Protein AF-0000000084544102 (afdb_homodimer)

Organism: NCBI:txid376219

Solvent-accessible surface area (backbone atoms only — not comparable to full-atom values): 15622 Å² total; per-residue (Å²): 107,52,32,58,52,23,29,50,46,40,47,63,70,37,46,48,53,25,34,57,75,51,48,41,65,75,40,81,44,31,32,56,27,49,34,50,34,50,47,54,50,24,55,50,40,34,52,54,22,47,49,50,30,52,51,40,50,51,46,23,70,68,39,90,73,33,70,32,75,65,46,45,51,51,32,51,46,24,48,51,43,30,53,51,24,48,43,41,49,73,44,52,46,56,51,53,25,53,49,41,43,50,32,48,73,72,38,68,83,61,89,73,56,91,64,47,65,58,51,50,50,50,49,52,51,52,48,52,51,45,52,50,47,53,48,51,51,51,50,50,57,53,51,55,53,52,49,57,52,59,72,73,102,105,51,30,57,52,22,27,49,45,38,47,62,70,39,46,48,53,26,34,56,76,52,48,42,65,74,41,81,46,33,32,57,28,48,35,50,36,51,47,55,50,25,54,51,41,35,53,55,22,48,49,50,29,51,50,40,50,51,47,24,72,68,39,92,75,31,70,34,74,64,45,46,52,51,32,49,45,24,47,50,42,29,51,51,23,48,43,41,50,72,44,51,48,56,51,51,26,53,49,40,44,50,34,47,74,72,39,68,85,63,88,74,56,90,64,49,64,57,53,50,50,50,50,52,52,51,48,51,51,43,51,51,47,52,48,51,51,50,49,50,57,55,51,54,52,51,48,57,52,59,71,74,103

Structure (mmCIF, N/CA/C/O backbone):
data_AF-0000000084544102-model_v1
#
loop_
_entity.id
_entity.type
_entity.pdbx_description
1 polymer 'DUF4149 domain-containing protein'
#
loop_
_atom_site.group_PDB
_atom_site.id
_atom_site.type_symbol
_atom_site.label_atom_id
_atom_site.label_alt_id
_atom_site.label_comp_id
_atom_site.label_asym_id
_atom_site.label_entity_id
_atom_site.label_seq_id
_atom_site.pdbx_PDB_ins_code
_atom_site.Cartn_x
_atom_site.Cartn_y
_atom_site.Cartn_z
_atom_site.occupancy
_atom_site.B_iso_or_equiv
_atom_site.auth_seq_id
_atom_site.auth_comp_id
_atom_site.auth_asym_id
_atom_site.auth_atom_id
_atom_site.pdbx_PDB_model_num
ATOM 1 N N . MET A 1 1 ? -5.129 7.395 6.414 1 93.31 1 MET A N 1
ATOM 2 C CA . MET A 1 1 ? -5.805 7.426 5.117 1 93.31 1 MET A CA 1
ATOM 3 C C . MET A 1 1 ? -4.809 7.266 3.979 1 93.31 1 MET A C 1
ATOM 5 O O . MET A 1 1 ? -5.023 6.465 3.066 1 93.31 1 MET A O 1
ATOM 9 N N . ALA A 1 2 ? -3.729 7.926 4.02 1 92.38 2 ALA A N 1
ATOM 10 C CA . ALA A 1 2 ? -2.721 7.816 2.969 1 92.38 2 ALA A CA 1
ATOM 11 C C . ALA A 1 2 ? -2.131 6.406 2.918 1 92.38 2 ALA A C 1
ATOM 13 O O . ALA A 1 2 ? -1.892 5.867 1.837 1 92.38 2 ALA A O 1
ATOM 14 N N . PHE A 1 3 ? -1.929 5.84 4.098 1 93.88 3 PHE A N 1
ATOM 15 C CA . PHE A 1 3 ? -1.451 4.465 4.199 1 93.88 3 PHE A CA 1
ATOM 16 C C . PHE A 1 3 ? -2.408 3.508 3.502 1 93.88 3 PHE A C 1
ATOM 18 O O . PHE A 1 3 ? -1.981 2.666 2.709 1 93.88 3 PHE A O 1
ATOM 25 N N . TRP A 1 4 ? -3.617 3.637 3.754 1 96.25 4 TRP A N 1
ATOM 26 C CA . TRP A 1 4 ? -4.676 2.807 3.189 1 96.25 4 TRP A CA 1
ATOM 27 C C . TRP A 1 4 ? -4.734 2.955 1.674 1 96.25 4 TRP A C 1
ATOM 29 O O . TRP A 1 4 ? -4.77 1.959 0.947 1 96.25 4 TRP A O 1
ATOM 39 N N . VAL A 1 5 ? -4.719 4.133 1.145 1 95.69 5 VAL A N 1
ATOM 40 C CA . VAL A 1 5 ? -4.801 4.422 -0.284 1 95.69 5 VAL A CA 1
ATOM 41 C C . VAL A 1 5 ? -3.57 3.857 -0.994 1 95.69 5 VAL A C 1
ATOM 43 O O . VAL A 1 5 ? -3.68 3.291 -2.084 1 95.69 5 VAL A O 1
ATOM 46 N N . GLY A 1 6 ? -2.453 3.979 -0.38 1 95.62 6 GLY A N 1
ATOM 47 C CA . GLY A 1 6 ? -1.244 3.396 -0.941 1 95.62 6 GLY A CA 1
ATOM 48 C C . GLY A 1 6 ? -1.335 1.895 -1.126 1 95.62 6 GLY A C 1
ATOM 49 O O . GLY A 1 6 ? -1.017 1.374 -2.197 1 95.62 6 GLY A O 1
ATOM 50 N N . GLY A 1 7 ? -1.702 1.248 -0.074 1 96.19 7 GLY A N 1
ATOM 51 C CA . GLY A 1 7 ? -1.894 -0.191 -0.166 1 96.19 7 GLY A CA 1
ATOM 52 C C . GLY A 1 7 ? -2.898 -0.593 -1.228 1 96.19 7 GLY A C 1
ATOM 53 O O . GLY A 1 7 ? -2.684 -1.562 -1.96 1 96.19 7 GLY A O 1
ATOM 54 N N . SER A 1 8 ? -3.984 0.162 -1.304 1 96.75 8 SER A N 1
ATOM 55 C CA . SER A 1 8 ? -5.027 -0.11 -2.287 1 96.75 8 SER A CA 1
ATOM 56 C C . SER A 1 8 ? -4.5 0.048 -3.709 1 96.75 8 SER A C 1
ATOM 58 O O . SER A 1 8 ? -4.773 -0.787 -4.574 1 96.75 8 SER A O 1
ATOM 60 N N . LEU A 1 9 ? -3.754 1.022 -3.951 1 95 9 LEU A N 1
ATOM 61 C CA . LEU A 1 9 ? -3.238 1.299 -5.285 1 95 9 LEU A CA 1
ATOM 62 C C . LEU A 1 9 ? -2.203 0.256 -5.695 1 95 9 LEU A C 1
ATOM 64 O O . LEU A 1 9 ? -2.172 -0.176 -6.852 1 95 9 LEU A O 1
ATOM 68 N N . ILE A 1 10 ? -1.407 -0.154 -4.734 1 95.88 10 ILE A N 1
ATOM 69 C CA . ILE A 1 10 ? -0.419 -1.184 -5.039 1 95.88 10 ILE A CA 1
ATOM 70 C C . ILE A 1 10 ? -1.127 -2.477 -5.438 1 95.88 10 ILE A C 1
ATOM 72 O O . ILE A 1 10 ? -0.724 -3.139 -6.398 1 95.88 10 ILE A O 1
ATOM 76 N N . LEU A 1 11 ? -2.158 -2.844 -4.766 1 95.44 11 LEU A N 1
ATOM 77 C CA . LEU A 1 11 ? -2.91 -4.055 -5.078 1 95.44 11 LEU A CA 1
ATOM 78 C C . LEU A 1 11 ? -3.559 -3.951 -6.457 1 95.44 11 LEU A C 1
ATOM 80 O O . LEU A 1 11 ? -3.469 -4.883 -7.258 1 95.44 11 LEU A O 1
ATOM 84 N N . ASP A 1 12 ? -4.102 -2.791 -6.738 1 94.44 12 ASP A N 1
ATOM 85 C CA . ASP A 1 12 ? -4.922 -2.635 -7.934 1 94.44 12 ASP A CA 1
ATOM 86 C C . ASP A 1 12 ? -4.055 -2.361 -9.164 1 94.44 12 ASP A C 1
ATOM 88 O O . ASP A 1 12 ? -4.395 -2.777 -10.273 1 94.44 12 ASP A O 1
ATOM 92 N N . VAL A 1 13 ? -2.943 -1.691 -8.992 1 94.38 13 VAL A N 1
ATOM 93 C CA . VAL A 1 13 ? -2.242 -1.193 -10.172 1 94.38 13 VAL A CA 1
ATOM 94 C C . VAL A 1 13 ? -0.902 -1.91 -10.312 1 94.38 13 VAL A C 1
ATOM 96 O O . VAL A 1 13 ? -0.26 -1.831 -11.367 1 94.38 13 VAL A O 1
ATOM 99 N N . VAL A 1 14 ? -0.467 -2.615 -9.328 1 94.75 14 VAL A N 1
ATOM 100 C CA . VAL A 1 14 ? 0.805 -3.324 -9.43 1 94.75 14 VAL A CA 1
ATOM 101 C C . VAL A 1 14 ? 0.564 -4.832 -9.375 1 94.75 14 VAL A C 1
ATOM 103 O O . VAL A 1 14 ? 0.866 -5.555 -10.328 1 94.75 14 VAL A O 1
ATOM 106 N N . ILE A 1 15 ? -0.093 -5.281 -8.352 1 95.56 15 ILE A N 1
ATOM 107 C CA . ILE A 1 15 ? -0.213 -6.715 -8.102 1 95.56 15 ILE A CA 1
ATOM 108 C C . ILE A 1 15 ? -1.131 -7.344 -9.148 1 95.56 15 ILE A C 1
ATOM 110 O O . ILE A 1 15 ? -0.752 -8.312 -9.812 1 95.56 15 ILE A O 1
ATOM 114 N N . MET A 1 16 ? -2.311 -6.82 -9.328 1 93.56 16 MET A N 1
ATOM 115 C CA . MET A 1 16 ? -3.305 -7.441 -10.195 1 93.56 16 MET A CA 1
ATOM 116 C C . MET A 1 16 ? -2.824 -7.465 -11.641 1 93.56 16 MET A C 1
ATOM 118 O O . MET A 1 16 ? -2.855 -8.508 -12.297 1 93.56 16 MET A O 1
ATOM 122 N N . PRO A 1 17 ? -2.396 -6.34 -12.195 1 93.12 17 PRO A N 1
ATOM 123 C CA . PRO A 1 17 ? -1.874 -6.406 -13.555 1 93.12 17 PRO A CA 1
ATOM 124 C C . PRO A 1 17 ? -0.687 -7.355 -13.688 1 93.12 17 PRO A C 1
ATOM 126 O O . PRO A 1 17 ? -0.551 -8.039 -14.711 1 93.12 17 PRO A O 1
ATOM 129 N N . ALA A 1 18 ? 0.18 -7.477 -12.727 1 93.88 18 ALA A N 1
ATOM 130 C CA . ALA A 1 18 ? 1.315 -8.391 -12.766 1 93.88 18 ALA A CA 1
ATOM 131 C C . ALA A 1 18 ? 0.847 -9.844 -12.836 1 93.88 18 ALA A C 1
ATOM 133 O O . ALA A 1 18 ? 1.406 -10.641 -13.594 1 93.88 18 ALA A O 1
ATOM 134 N N . MET A 1 19 ? -0.133 -10.172 -12.047 1 92.19 19 MET A N 1
ATOM 135 C CA . MET A 1 19 ? -0.676 -11.523 -12.086 1 92.19 19 MET A CA 1
ATOM 136 C C . MET A 1 19 ? -1.263 -11.836 -13.461 1 92.19 19 MET A C 1
ATOM 138 O O . MET A 1 19 ? -1.146 -12.961 -13.945 1 92.19 19 MET A O 1
ATOM 142 N N . TYR A 1 20 ? -1.889 -10.797 -14 1 89.75 20 TYR A N 1
ATOM 143 C CA . TYR A 1 20 ? -2.492 -10.961 -15.312 1 89.75 20 TYR A CA 1
ATOM 144 C C . TYR A 1 20 ? -1.422 -11.156 -16.391 1 89.75 20 TYR A C 1
ATOM 146 O O . TYR A 1 20 ? -1.471 -12.117 -17.156 1 89.75 20 TYR A O 1
ATOM 154 N N . VAL A 1 21 ? -0.376 -10.359 -16.484 1 91.75 21 VAL A N 1
ATOM 155 C CA . VAL A 1 21 ? 0.609 -10.352 -17.562 1 91.75 21 VAL A CA 1
ATOM 156 C C . VAL A 1 21 ? 1.546 -11.547 -17.422 1 91.75 21 VAL A C 1
ATOM 158 O O . VAL A 1 21 ? 2.08 -12.047 -18.422 1 91.75 21 VAL A O 1
ATOM 161 N N . SER A 1 22 ? 1.761 -12.07 -16.281 1 89.75 22 SER A N 1
ATOM 162 C CA . SER A 1 22 ? 2.668 -13.188 -16.047 1 89.75 22 SER A CA 1
ATOM 163 C C . SER A 1 22 ? 1.982 -14.523 -16.344 1 89.75 22 SER A C 1
ATOM 165 O O . SER A 1 22 ? 2.645 -15.555 -16.453 1 89.75 22 SER A O 1
ATOM 167 N N . GLY A 1 23 ? 0.567 -14.508 -16.375 1 86.62 23 GLY A N 1
ATOM 168 C CA . GLY A 1 23 ? -0.19 -15.734 -16.578 1 86.62 23 GLY A CA 1
ATOM 169 C C . GLY A 1 23 ? -0.522 -16.453 -15.289 1 86.62 23 GLY A C 1
ATOM 170 O O . GLY A 1 23 ? -1.142 -17.516 -15.312 1 86.62 23 GLY A O 1
ATOM 171 N N . MET A 1 24 ? -0.141 -15.844 -14.258 1 85.69 24 MET A N 1
ATOM 172 C CA . MET A 1 24 ? -0.366 -16.469 -12.961 1 85.69 24 MET A CA 1
ATOM 173 C C . MET A 1 24 ? -1.857 -16.641 -12.688 1 85.69 24 MET A C 1
ATOM 175 O O . MET A 1 24 ? -2.258 -17.516 -11.914 1 85.69 24 MET A O 1
ATOM 179 N N . MET A 1 25 ? -2.689 -15.875 -13.297 1 85.44 25 MET A N 1
ATOM 180 C CA . MET A 1 25 ? -4.133 -15.953 -13.102 1 85.44 25 MET A CA 1
ATOM 181 C C . MET A 1 25 ? -4.684 -17.266 -13.641 1 85.44 25 MET A C 1
ATOM 183 O O . MET A 1 25 ? -5.812 -17.656 -13.32 1 85.44 25 MET A O 1
ATOM 187 N N . GLN A 1 26 ? -3.898 -17.875 -14.422 1 84.56 26 GLN A N 1
ATOM 188 C CA . GLN A 1 26 ? -4.344 -19.125 -15.031 1 84.56 26 GLN A CA 1
ATOM 189 C C . GLN A 1 26 ? -3.906 -20.328 -14.203 1 84.56 26 GLN A C 1
ATOM 191 O O . GLN A 1 26 ? -4.27 -21.469 -14.508 1 84.56 26 GLN A O 1
ATOM 196 N N . GLU A 1 27 ? -3.139 -20 -13.141 1 83.12 27 GLU A N 1
ATOM 197 C CA . GLU A 1 27 ? -2.67 -21.078 -12.273 1 83.12 27 GLU A CA 1
ATOM 198 C C . GLU A 1 27 ? -3.781 -21.562 -11.352 1 83.12 27 GLU A C 1
ATOM 200 O O . GLU A 1 27 ? -4.629 -20.781 -10.922 1 83.12 27 GLU A O 1
ATOM 205 N N . PRO A 1 28 ? -3.844 -22.875 -11.062 1 83.19 28 PRO A N 1
ATOM 206 C CA . PRO A 1 28 ? -4.914 -23.453 -10.242 1 83.19 28 PRO A CA 1
ATOM 207 C C . PRO A 1 28 ? -5.016 -22.812 -8.859 1 83.19 28 PRO A C 1
ATOM 209 O O . PRO A 1 28 ? -6.098 -22.781 -8.273 1 83.19 28 PRO A O 1
ATOM 212 N N . SER A 1 29 ? -3.922 -22.297 -8.289 1 85.81 29 SER A N 1
ATOM 213 C CA . SER A 1 29 ? -3.924 -21.734 -6.938 1 85.81 29 SER A CA 1
ATOM 214 C C . SER A 1 29 ? -4.324 -20.266 -6.949 1 85.81 29 SER A C 1
ATOM 216 O O . SER A 1 29 ? -4.383 -19.625 -5.895 1 85.81 29 SER A O 1
ATOM 218 N N . PHE A 1 30 ? -4.66 -19.719 -8.086 1 88.12 30 PHE A N 1
ATOM 219 C CA . PHE A 1 30 ? -4.891 -18.297 -8.219 1 88.12 30 PHE A CA 1
ATOM 220 C C . PHE A 1 30 ? -6.09 -17.859 -7.383 1 88.12 30 PHE A C 1
ATOM 222 O O . PHE A 1 30 ? -6.012 -16.891 -6.633 1 88.12 30 PHE A O 1
ATOM 229 N N . ALA A 1 31 ? -7.188 -18.594 -7.527 1 88.69 31 ALA A N 1
ATOM 230 C CA . ALA A 1 31 ? -8.422 -18.203 -6.852 1 88.69 31 ALA A CA 1
ATOM 231 C C . ALA A 1 31 ? -8.242 -18.219 -5.336 1 88.69 31 ALA A C 1
ATOM 233 O O . ALA A 1 31 ? -8.695 -17.312 -4.641 1 88.69 31 ALA A O 1
ATOM 234 N N . SER A 1 32 ? -7.629 -19.219 -4.824 1 90.5 32 SER A N 1
ATOM 235 C CA . SER A 1 32 ? -7.387 -19.312 -3.387 1 90.5 32 SER A CA 1
ATOM 236 C C . SER A 1 32 ? -6.422 -18.234 -2.914 1 90.5 32 SER A C 1
ATOM 238 O O . SER A 1 32 ? -6.641 -17.609 -1.871 1 90.5 32 SER A O 1
ATOM 240 N N . THR A 1 33 ? -5.34 -17.969 -3.684 1 91.81 33 THR A N 1
ATOM 241 C CA . THR A 1 33 ? -4.391 -16.922 -3.35 1 91.81 33 THR A CA 1
ATOM 242 C C . THR A 1 33 ? -5.082 -15.562 -3.301 1 91.81 33 THR A C 1
ATOM 244 O O . THR A 1 33 ? -4.902 -14.797 -2.348 1 91.81 33 THR A O 1
ATOM 247 N N . GLY A 1 34 ? -5.852 -15.312 -4.344 1 94.06 34 GLY A N 1
ATOM 248 C CA . GLY A 1 34 ? -6.609 -14.07 -4.355 1 94.06 34 GLY A CA 1
ATOM 249 C C . GLY A 1 34 ? -7.535 -13.93 -3.16 1 94.06 34 GLY A C 1
ATOM 250 O O . GLY A 1 34 ? -7.629 -12.852 -2.57 1 94.06 34 GLY A O 1
ATOM 251 N N . GLY A 1 35 ? -8.203 -15.016 -2.863 1 95.12 35 GLY A N 1
ATOM 252 C CA . GLY A 1 35 ? -9.07 -15.008 -1.694 1 95.12 35 GLY A CA 1
ATOM 253 C C . GLY A 1 35 ? -8.344 -14.633 -0.416 1 95.12 35 GLY A C 1
ATOM 254 O O . GLY A 1 35 ? -8.844 -13.828 0.374 1 95.12 35 GLY A O 1
ATOM 255 N N . ILE A 1 36 ? -7.203 -15.148 -0.197 1 95.69 36 ILE A N 1
ATOM 256 C CA . ILE A 1 36 ? -6.414 -14.898 1.003 1 95.69 36 ILE A CA 1
ATOM 257 C C . ILE A 1 36 ? -5.961 -13.438 1.021 1 95.69 36 ILE A C 1
ATOM 259 O O . ILE A 1 36 ? -6.094 -12.75 2.037 1 95.69 36 ILE A O 1
ATOM 263 N N . VAL A 1 37 ? -5.426 -12.969 -0.116 1 96.06 37 VAL A N 1
ATOM 264 C CA . VAL A 1 37 ? -4.898 -11.617 -0.234 1 96.06 37 VAL A CA 1
ATOM 265 C C . VAL A 1 37 ? -6.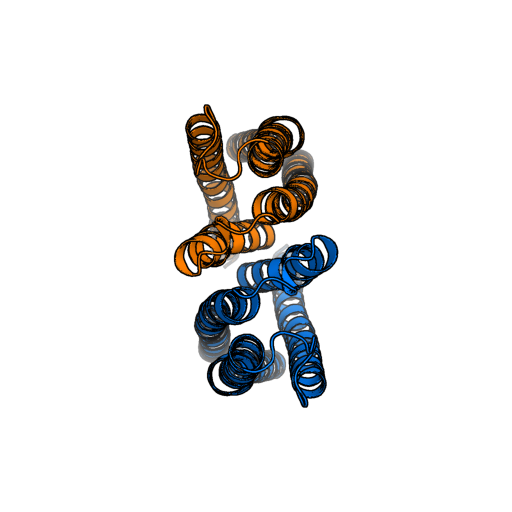016 -10.602 0.024 1 96.06 37 VAL A C 1
ATOM 267 O O . VAL A 1 37 ? -5.879 -9.727 0.881 1 96.06 37 VAL A O 1
ATOM 270 N N . PHE A 1 38 ? -7.156 -10.742 -0.67 1 97 38 PHE A N 1
ATOM 271 C CA . PHE A 1 38 ? -8.211 -9.742 -0.608 1 97 38 PHE A CA 1
ATOM 272 C C . PHE A 1 38 ? -8.977 -9.836 0.705 1 97 38 PHE A C 1
ATOM 274 O O . PHE A 1 38 ? -9.438 -8.828 1.237 1 97 38 PHE A O 1
ATOM 281 N N . SER A 1 39 ? -9.125 -11.023 1.206 1 97.19 39 SER A N 1
ATOM 282 C CA . SER A 1 39 ? -9.734 -11.148 2.527 1 97.19 39 SER A CA 1
ATOM 283 C C . SER A 1 39 ? -8.906 -10.43 3.588 1 97.19 39 SER A C 1
ATOM 285 O O . SER A 1 39 ? -9.445 -9.664 4.391 1 97.19 39 SER A O 1
ATOM 287 N N . ALA A 1 40 ? -7.629 -10.648 3.58 1 96.5 40 ALA A N 1
ATOM 288 C CA . ALA A 1 40 ? -6.742 -10 4.539 1 96.5 40 ALA A CA 1
ATOM 289 C C . ALA A 1 40 ? -6.773 -8.484 4.371 1 96.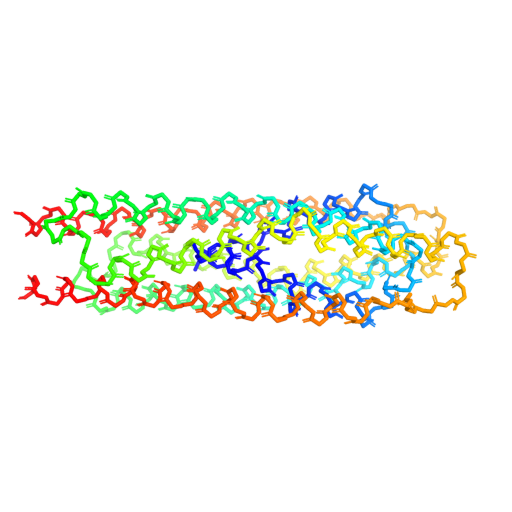5 40 ALA A C 1
ATOM 291 O O . ALA A 1 40 ? -6.914 -7.742 5.352 1 96.5 40 ALA A O 1
ATOM 292 N N . PHE A 1 41 ? -6.668 -8.023 3.18 1 97.69 41 PHE A N 1
ATOM 293 C CA . PHE A 1 41 ? -6.645 -6.59 2.906 1 97.69 41 PHE A CA 1
ATOM 294 C C . PHE A 1 41 ? -7.973 -5.945 3.285 1 97.69 41 PHE A C 1
ATOM 296 O O . PHE A 1 41 ? -8 -4.859 3.867 1 97.69 41 PHE A O 1
ATOM 303 N N . ASN A 1 42 ? -9.055 -6.598 2.951 1 98 42 ASN A N 1
ATOM 304 C CA . ASN A 1 42 ? -10.375 -6.051 3.244 1 98 42 ASN A CA 1
ATOM 305 C C . ASN A 1 42 ? -10.602 -5.91 4.746 1 98 42 ASN A C 1
ATOM 307 O O . ASN A 1 42 ? -11.211 -4.941 5.199 1 98 42 ASN A O 1
ATOM 311 N N . HIS A 1 43 ? -10.148 -6.844 5.531 1 98.12 43 HIS A N 1
ATOM 312 C CA . HIS A 1 43 ? -10.258 -6.723 6.98 1 98.12 43 HIS A CA 1
ATOM 313 C C . HIS A 1 43 ? -9.453 -5.531 7.496 1 98.12 43 HIS A C 1
ATOM 315 O O . HIS A 1 43 ? -9.906 -4.82 8.398 1 98.12 43 HIS A O 1
ATOM 321 N N . MET A 1 44 ? -8.281 -5.281 6.934 1 97.25 44 MET A N 1
ATOM 322 C CA . MET A 1 44 ? -7.512 -4.086 7.27 1 97.25 44 MET A CA 1
ATOM 323 C C . MET A 1 44 ? -8.281 -2.824 6.891 1 97.25 44 MET A C 1
ATOM 325 O O . MET A 1 44 ? -8.258 -1.831 7.621 1 97.25 44 MET A O 1
ATOM 329 N N . GLU A 1 45 ? -8.922 -2.889 5.766 1 98.19 45 GLU A N 1
ATOM 330 C CA . GLU A 1 45 ? -9.695 -1.736 5.312 1 98.19 45 GLU A CA 1
ATOM 331 C C . GLU A 1 45 ? -10.797 -1.387 6.309 1 98.19 45 GLU A C 1
ATOM 333 O O . GLU A 1 45 ? -11.07 -0.209 6.547 1 98.19 45 GLU A O 1
ATOM 338 N N . ILE A 1 46 ? -11.438 -2.387 6.895 1 98.38 46 ILE A N 1
ATOM 339 C CA . ILE A 1 46 ? -12.453 -2.133 7.906 1 98.38 46 ILE A CA 1
ATOM 340 C C . ILE A 1 46 ? -11.852 -1.338 9.062 1 98.38 46 ILE A C 1
ATOM 342 O O . ILE A 1 46 ? -12.445 -0.369 9.539 1 98.38 46 ILE A O 1
ATOM 346 N N . LEU A 1 47 ? -10.664 -1.77 9.438 1 97.62 47 LEU A N 1
ATOM 347 C CA . LEU A 1 47 ? -9.992 -1.093 10.547 1 97.62 47 LEU A CA 1
ATOM 348 C C . LEU A 1 47 ? -9.688 0.36 10.188 1 97.62 47 LEU A C 1
ATOM 350 O O . LEU A 1 47 ? -9.961 1.265 10.984 1 97.62 47 LEU A O 1
ATOM 354 N N . PHE A 1 48 ? -9.125 0.582 9.008 1 97.06 48 PHE A N 1
ATOM 355 C CA . PHE A 1 48 ? -8.781 1.931 8.57 1 97.06 48 PHE A CA 1
ATOM 356 C C . PHE A 1 48 ? -10.031 2.795 8.445 1 97.06 48 PHE A C 1
ATOM 358 O O . PHE A 1 48 ? -10.023 3.965 8.836 1 97.06 48 PHE A O 1
ATOM 365 N N . ALA A 1 49 ? -11.078 2.246 7.934 1 98.06 49 ALA A N 1
ATOM 366 C CA . ALA A 1 49 ? -12.32 2.998 7.766 1 98.06 49 ALA A CA 1
ATOM 367 C C . ALA A 1 49 ? -12.938 3.344 9.117 1 98.06 49 ALA A C 1
ATOM 369 O O . ALA A 1 49 ? -13.445 4.453 9.312 1 98.06 49 ALA A O 1
ATOM 370 N N . ALA A 1 50 ? -12.922 2.398 10.008 1 98.12 50 ALA A N 1
ATOM 371 C CA . ALA A 1 50 ? -13.438 2.641 11.359 1 98.12 50 ALA A CA 1
ATOM 372 C C . ALA A 1 50 ? -12.641 3.74 12.055 1 98.12 50 ALA A C 1
ATOM 374 O O . ALA A 1 50 ? -13.219 4.598 12.727 1 98.12 50 ALA A O 1
ATOM 375 N N . LEU A 1 51 ? -11.383 3.723 11.922 1 96.88 51 LEU A N 1
ATOM 376 C CA . LEU A 1 51 ? -10.531 4.754 12.508 1 96.88 51 LEU A CA 1
ATOM 377 C C . LEU A 1 51 ? -10.852 6.121 11.914 1 96.88 51 LEU A C 1
ATOM 379 O O . LEU A 1 51 ? -10.898 7.121 12.633 1 96.88 51 LEU A O 1
ATOM 383 N N . ALA A 1 52 ? -10.992 6.156 10.609 1 96.38 52 ALA A N 1
ATOM 384 C CA . ALA A 1 52 ? -11.344 7.406 9.945 1 96.38 52 ALA A CA 1
ATOM 385 C C . ALA A 1 52 ? -12.664 7.957 10.469 1 96.38 52 ALA A C 1
ATOM 387 O O . ALA A 1 52 ? -12.773 9.148 10.773 1 96.38 52 ALA A O 1
ATOM 388 N N . LEU A 1 53 ? -13.641 7.082 10.617 1 97.38 53 LEU A N 1
ATOM 389 C CA . LEU A 1 53 ? -14.961 7.492 11.102 1 97.38 53 LEU A CA 1
ATOM 390 C C . LEU A 1 53 ? -14.883 7.984 12.539 1 97.38 53 LEU A C 1
ATOM 392 O O . LEU A 1 53 ? -15.414 9.047 12.867 1 97.38 53 LEU A O 1
ATOM 396 N N . THR A 1 54 ? -14.234 7.207 13.367 1 97.31 54 THR A N 1
ATOM 397 C CA . THR A 1 54 ? -14.07 7.598 14.766 1 97.31 54 THR A CA 1
ATOM 398 C C . THR A 1 54 ? -13.32 8.922 14.875 1 97.31 54 THR A C 1
ATOM 400 O O . THR A 1 54 ? -13.68 9.781 15.672 1 97.31 54 THR A O 1
ATOM 403 N N . GLY A 1 55 ? -12.273 9.109 14.047 1 94.38 55 GLY A N 1
ATOM 404 C CA . GLY A 1 55 ? -11.531 10.359 14.031 1 94.38 55 GLY A CA 1
ATOM 405 C C . GLY A 1 55 ? -12.383 11.562 13.688 1 94.38 55 GLY A C 1
ATOM 406 O O . GLY A 1 55 ? -12.305 12.594 14.359 1 94.38 55 GLY A O 1
ATOM 407 N N . MET A 1 56 ? -13.172 11.383 12.711 1 94.25 56 MET A N 1
ATOM 408 C CA . MET A 1 56 ? -14.047 12.484 12.32 1 94.25 56 MET A CA 1
ATOM 409 C C . MET A 1 56 ? -15.07 12.789 13.406 1 94.25 56 MET A C 1
ATOM 411 O O . MET A 1 56 ? -15.391 13.953 13.648 1 94.25 56 MET A O 1
ATOM 415 N N . MET A 1 57 ? -15.539 11.75 14.055 1 95.19 57 MET A N 1
ATOM 416 C CA . MET A 1 57 ? -16.516 11.938 15.125 1 95.19 57 MET A CA 1
ATOM 417 C C . MET A 1 57 ? -15.875 12.672 16.312 1 95.19 57 MET A C 1
ATOM 419 O O . MET A 1 57 ? -16.484 13.578 16.875 1 95.19 57 MET A O 1
ATOM 423 N N . VAL A 1 58 ? -14.742 12.305 16.656 1 94.06 58 VAL A N 1
ATOM 424 C CA . VAL A 1 58 ? -14.023 12.945 17.75 1 94.06 58 VAL A CA 1
ATOM 425 C C . VAL A 1 58 ? -13.766 14.414 17.406 1 94.06 58 VAL A C 1
ATOM 427 O O . VAL A 1 58 ? -13.93 15.297 18.25 1 94.06 58 VAL A O 1
ATOM 430 N N . LEU A 1 59 ? -13.398 14.703 16.188 1 89.56 59 LEU A N 1
ATOM 431 C CA . LEU A 1 59 ? -13.18 16.078 15.742 1 89.56 59 LEU A CA 1
ATOM 432 C C . LEU A 1 59 ? -14.461 16.891 15.852 1 89.56 59 LEU A C 1
ATOM 434 O O . LEU A 1 59 ? -14.438 18.031 16.297 1 89.56 59 LEU A O 1
ATOM 438 N N . GLY A 1 60 ? -15.547 16.281 15.469 1 90.69 60 GLY A N 1
ATOM 439 C CA . GLY A 1 60 ? -16.828 16.969 15.555 1 90.69 60 GLY A CA 1
ATOM 440 C C . GLY A 1 60 ? -17.234 17.281 16.984 1 90.69 60 GLY A C 1
ATOM 441 O O . GLY A 1 60 ? -17.891 18.297 17.234 1 90.69 60 GLY A O 1
ATOM 442 N N . MET A 1 61 ? -16.766 16.5 17.875 1 92.62 61 MET A N 1
ATOM 443 C CA . MET A 1 61 ? -17.156 16.672 19.281 1 92.62 61 MET A CA 1
ATOM 444 C C . MET A 1 61 ? -16.203 17.609 20 1 92.62 61 MET A C 1
ATOM 446 O O . MET A 1 61 ? -16.547 18.172 21.031 1 92.62 61 MET A O 1
ATOM 450 N N . THR A 1 62 ? -14.977 17.781 19.484 1 89.62 62 THR A N 1
ATOM 451 C CA . THR A 1 62 ? -13.953 18.5 20.234 1 89.62 62 THR A CA 1
ATOM 452 C C . THR A 1 62 ? -13.727 19.891 19.656 1 89.62 62 THR A C 1
ATOM 454 O O . THR A 1 62 ? -13.328 20.812 20.375 1 89.62 62 THR A O 1
ATOM 457 N N . LEU A 1 63 ? -14.031 20.031 18.422 1 85.62 63 LEU A N 1
ATOM 458 C CA . LEU A 1 63 ? -13.812 21.344 17.797 1 85.62 63 LEU A CA 1
ATOM 459 C C . LEU A 1 63 ? -14.906 22.328 18.203 1 85.62 63 LEU A C 1
ATOM 461 O O . LEU A 1 63 ? -16.062 21.938 18.375 1 85.62 63 LEU A O 1
ATOM 465 N N . PRO A 1 64 ? -14.516 23.516 18.312 1 87.19 64 PRO A N 1
ATOM 466 C CA . PRO A 1 64 ? -15.492 24.516 18.734 1 87.19 64 PRO A CA 1
ATOM 467 C C . PRO A 1 64 ? -16.656 24.641 17.75 1 87.19 64 PRO A C 1
ATOM 469 O O . PRO A 1 64 ? -17.797 24.922 18.172 1 87.19 64 PRO A O 1
ATOM 472 N N . GLU A 1 65 ? -16.438 24.438 16.5 1 86 65 GLU A N 1
ATOM 473 C CA . GLU A 1 65 ? -17.484 24.547 15.484 1 86 65 GLU A CA 1
ATOM 474 C C . GLU A 1 65 ? -18.406 23.328 15.508 1 86 65 GLU A C 1
ATOM 476 O O . GLU A 1 65 ? -19.453 23.328 14.852 1 86 65 GLU A O 1
ATOM 481 N N . GLY A 1 66 ? -17.953 22.406 16.344 1 86.12 66 GLY A N 1
ATOM 482 C CA . GLY A 1 66 ? -18.75 21.203 16.422 1 86.12 66 GLY A CA 1
ATOM 483 C C . GLY A 1 66 ? -18.891 20.5 15.086 1 86.12 66 GLY A C 1
ATOM 484 O O . GLY A 1 66 ? -17.922 20.391 14.336 1 86.12 66 GLY A O 1
ATOM 485 N N . PHE A 1 67 ? -20.062 19.906 14.922 1 87.75 67 PHE A N 1
ATOM 486 C CA . PHE A 1 67 ? -20.359 19.234 13.664 1 87.75 67 PHE A CA 1
ATOM 487 C C . PHE A 1 67 ? -20.766 20.234 12.594 1 87.75 67 PHE A C 1
ATOM 489 O O . PHE A 1 67 ? -21.938 20.281 12.195 1 87.75 67 PHE A O 1
ATOM 496 N N . SER A 1 68 ? -19.781 20.906 12.141 1 89.5 68 SER A N 1
ATOM 497 C CA . SER A 1 68 ? -19.984 21.812 11.016 1 89.5 68 SER A CA 1
ATOM 498 C C . SER A 1 68 ? -20.391 21.047 9.758 1 89.5 68 SER A C 1
ATOM 500 O O . SER A 1 68 ? -20.359 19.828 9.734 1 89.5 68 SER A O 1
ATOM 502 N N . ASN A 1 69 ? -20.812 21.766 8.758 1 92.62 69 ASN A N 1
ATOM 503 C CA . ASN A 1 69 ? -21.219 21.141 7.5 1 92.62 69 ASN A CA 1
ATOM 504 C C . ASN A 1 69 ? -20.078 20.297 6.91 1 92.62 69 ASN A C 1
ATOM 506 O O . ASN A 1 69 ? -20.328 19.219 6.383 1 92.62 69 ASN A O 1
ATOM 510 N N . ARG A 1 70 ? -18.906 20.75 7.055 1 90.56 70 ARG A N 1
ATOM 511 C CA . ARG A 1 70 ? -17.75 20.062 6.512 1 90.56 70 ARG A CA 1
ATOM 512 C C . ARG A 1 70 ? -17.484 18.75 7.266 1 90.56 70 ARG A C 1
ATOM 514 O O . ARG A 1 70 ? -17.312 17.703 6.652 1 90.56 70 ARG A O 1
ATOM 521 N N . ILE A 1 71 ? -17.516 18.875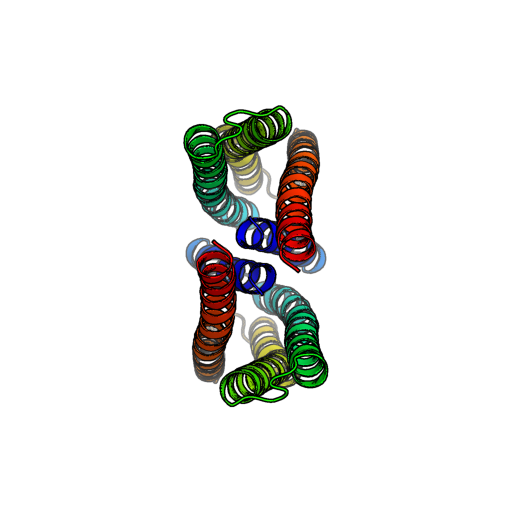 8.586 1 92.94 71 ILE A N 1
ATOM 522 C CA . ILE A 1 71 ? -17.266 17.703 9.406 1 92.94 71 ILE A CA 1
ATOM 523 C C . ILE A 1 71 ? -18.375 16.672 9.18 1 92.94 71 ILE A C 1
ATOM 525 O O . ILE A 1 71 ? -18.109 15.469 9.133 1 92.94 71 ILE A O 1
ATOM 529 N N . ARG A 1 72 ? -19.547 17.125 9.039 1 95.31 72 ARG A N 1
ATOM 530 C CA . ARG A 1 72 ? -20.672 16.234 8.75 1 95.31 72 ARG A CA 1
ATOM 531 C C . ARG A 1 72 ? -20.453 15.5 7.434 1 95.31 72 ARG A C 1
ATOM 533 O O . ARG A 1 72 ? -20.656 14.289 7.355 1 95.31 72 ARG A O 1
ATOM 540 N N . THR A 1 73 ? -20.047 16.203 6.41 1 95.69 73 THR A N 1
ATOM 541 C CA . THR A 1 73 ? -19.797 15.617 5.102 1 95.69 73 THR A CA 1
ATOM 542 C C . THR A 1 73 ? -18.688 14.562 5.188 1 95.69 73 THR A C 1
ATOM 544 O O . THR A 1 73 ? -18.844 13.453 4.66 1 95.69 73 THR A O 1
ATOM 547 N N . LEU A 1 74 ? -17.641 14.914 5.891 1 96.25 74 LEU A N 1
ATOM 548 C CA . LEU A 1 74 ? -16.516 14.008 6.02 1 96.25 74 LEU A CA 1
ATOM 549 C C . LEU A 1 74 ? -16.906 12.773 6.832 1 96.25 74 LEU A C 1
ATOM 551 O O . LEU A 1 74 ? -16.438 11.672 6.555 1 96.25 74 LEU A O 1
ATOM 555 N N . THR A 1 75 ? -17.75 12.984 7.797 1 96.88 75 THR A N 1
ATOM 556 C CA . THR A 1 75 ? -18.25 11.867 8.586 1 96.88 75 THR A CA 1
ATOM 557 C C . THR A 1 75 ? -19.094 10.938 7.723 1 96.88 75 THR A C 1
ATOM 559 O O . THR A 1 75 ? -18.984 9.711 7.824 1 96.88 75 THR A O 1
ATOM 562 N N . VAL A 1 76 ? -19.891 11.5 6.906 1 97.75 76 VAL A N 1
ATOM 563 C CA . VAL A 1 76 ? -20.719 10.703 6 1 97.75 76 VAL A CA 1
ATOM 564 C C . VAL A 1 76 ? -19.812 9.938 5.031 1 97.75 76 VAL A C 1
ATOM 566 O O . VAL A 1 76 ? -20.031 8.742 4.793 1 97.75 76 VAL A O 1
ATOM 569 N N . LEU A 1 77 ? -18.844 10.586 4.48 1 98.19 77 LEU A N 1
ATOM 570 C CA . LEU A 1 77 ? -17.906 9.93 3.57 1 98.19 77 LEU A CA 1
ATOM 571 C C . LEU A 1 77 ? -17.188 8.781 4.266 1 98.19 77 LEU A C 1
ATOM 573 O O . LEU A 1 77 ? -17.016 7.715 3.676 1 98.19 77 LEU A O 1
ATOM 577 N N . SER A 1 78 ? -16.828 8.984 5.48 1 98.44 78 SER A N 1
ATOM 578 C CA . SER A 1 78 ? -16.172 7.93 6.238 1 98.44 78 SER A CA 1
ATOM 579 C C . SER A 1 78 ? -17.109 6.766 6.504 1 98.44 78 SER A C 1
ATOM 581 O O . SER A 1 78 ? -16.688 5.605 6.52 1 98.44 78 SER A O 1
ATOM 583 N N . SER A 1 79 ? -18.328 7.105 6.719 1 98.44 79 SER A N 1
ATOM 584 C CA . SER A 1 79 ? -19.328 6.051 6.895 1 98.44 79 SER A CA 1
ATOM 585 C C . SER A 1 79 ? -19.5 5.227 5.621 1 98.44 79 SER A C 1
ATOM 587 O O . SER A 1 79 ? -19.609 4.004 5.68 1 98.44 79 SER A O 1
ATOM 589 N N . ILE A 1 80 ? -19.516 5.891 4.527 1 98.62 80 ILE A N 1
ATOM 590 C CA . ILE A 1 80 ? -19.594 5.215 3.236 1 98.62 80 ILE A CA 1
ATOM 591 C C . ILE A 1 80 ? -18.375 4.32 3.041 1 98.62 80 ILE A C 1
ATOM 593 O O . ILE A 1 80 ? -18.5 3.184 2.578 1 98.62 80 ILE A O 1
ATOM 597 N N . LEU A 1 81 ? -17.188 4.801 3.383 1 98.69 81 LEU A N 1
ATOM 598 C CA . LEU A 1 81 ? -15.969 4.008 3.293 1 98.69 81 LEU A CA 1
ATOM 599 C C . LEU A 1 81 ? -16.078 2.74 4.133 1 98.69 81 LEU A C 1
ATOM 601 O O . LEU A 1 81 ? -15.656 1.664 3.695 1 98.69 81 LEU A O 1
ATOM 605 N N . LEU A 1 82 ? -16.656 2.842 5.293 1 98.75 82 LEU A N 1
ATOM 606 C CA . LEU A 1 82 ? -16.844 1.676 6.148 1 98.75 82 LEU A CA 1
ATOM 607 C C . LEU A 1 82 ? -17.812 0.689 5.52 1 98.75 82 LEU A C 1
ATOM 609 O O . LEU A 1 82 ? -17.578 -0.521 5.531 1 98.75 82 LEU A O 1
ATOM 613 N N . ALA A 1 83 ? -18.875 1.191 4.977 1 98.62 83 ALA A N 1
ATOM 614 C CA . ALA A 1 83 ? -19.859 0.333 4.316 1 98.62 83 ALA A CA 1
ATOM 615 C C . ALA A 1 83 ? -19.219 -0.42 3.146 1 98.62 83 ALA A C 1
ATOM 617 O O . ALA A 1 83 ? -19.469 -1.613 2.961 1 98.62 83 ALA A O 1
ATOM 618 N N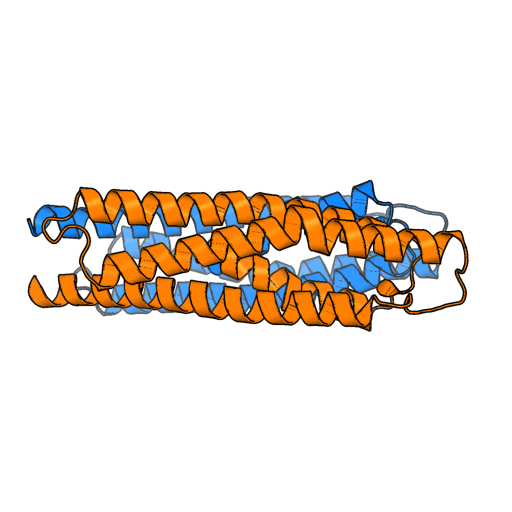 . ILE A 1 84 ? -18.422 0.258 2.408 1 98.69 84 ILE A N 1
ATOM 619 C CA . ILE A 1 84 ? -17.75 -0.36 1.271 1 98.69 84 ILE A CA 1
ATOM 620 C C . ILE A 1 84 ? -16.828 -1.472 1.76 1 98.69 84 ILE A C 1
ATOM 622 O O . ILE A 1 84 ? -16.828 -2.576 1.21 1 98.69 84 ILE A O 1
ATOM 626 N N . ALA A 1 85 ? -16.062 -1.202 2.779 1 98.5 85 ALA A N 1
ATOM 627 C CA . ALA A 1 85 ? -15.148 -2.199 3.324 1 98.5 85 ALA A CA 1
ATOM 628 C C . ALA A 1 85 ? -15.898 -3.426 3.826 1 98.5 85 ALA A C 1
ATOM 630 O O . ALA A 1 85 ? -15.453 -4.559 3.641 1 98.5 85 ALA A O 1
ATOM 631 N N . LEU A 1 86 ? -17.016 -3.203 4.426 1 98.62 86 LEU A N 1
ATOM 632 C CA . LEU A 1 86 ? -17.828 -4.309 4.91 1 98.62 86 LEU A CA 1
ATOM 633 C C . LEU A 1 86 ? -18.391 -5.121 3.746 1 98.62 86 LEU A C 1
ATOM 635 O O . LEU A 1 86 ? -18.422 -6.352 3.803 1 98.62 86 LEU A O 1
ATOM 639 N N . LEU A 1 87 ? -18.812 -4.461 2.727 1 98.25 87 LEU A N 1
ATOM 640 C CA . LEU A 1 87 ? -19.344 -5.137 1.541 1 98.25 87 LEU A CA 1
ATOM 641 C C . LEU A 1 87 ? -18.266 -5.996 0.89 1 98.25 87 LEU A C 1
ATOM 643 O O . LEU A 1 87 ? -18.531 -7.133 0.489 1 98.25 87 LEU A O 1
ATOM 647 N N . TYR A 1 88 ? -17.094 -5.426 0.743 1 98.25 88 TYR A N 1
ATOM 648 C CA . TYR A 1 88 ? -15.977 -6.215 0.243 1 98.25 88 TYR A CA 1
ATOM 649 C C . TYR A 1 88 ? -15.781 -7.477 1.077 1 98.25 88 TYR A C 1
ATOM 651 O O . TYR A 1 88 ? -15.688 -8.578 0.534 1 98.25 88 TYR A O 1
ATOM 659 N N . THR A 1 89 ? -15.68 -7.355 2.41 1 98.12 89 THR A N 1
ATOM 660 C CA . THR A 1 89 ? -15.211 -8.367 3.348 1 98.12 89 THR A CA 1
ATOM 661 C C . THR A 1 89 ? -16.234 -9.484 3.492 1 98.12 89 THR A C 1
ATOM 663 O O . THR A 1 89 ? -15.875 -10.664 3.561 1 98.12 89 THR A O 1
ATOM 666 N N . TYR A 1 90 ? -17.469 -9.133 3.441 1 97.94 90 TYR A N 1
ATOM 667 C CA . TYR A 1 90 ? -18.453 -10.133 3.832 1 97.94 90 TYR A CA 1
ATOM 668 C C . TYR A 1 90 ? -19.328 -10.531 2.648 1 97.94 90 TYR A C 1
ATOM 670 O O . TYR A 1 90 ? -20.109 -11.477 2.736 1 97.94 90 TYR A O 1
ATOM 678 N N . SER A 1 91 ? -19.219 -9.906 1.573 1 97 91 SER A N 1
ATOM 679 C CA . SER A 1 91 ? -20.078 -10.234 0.437 1 97 91 SER A CA 1
ATOM 680 C C . SER A 1 91 ? -19.25 -10.484 -0.82 1 97 91 SER A C 1
ATOM 682 O O . SER A 1 91 ? -19.078 -11.625 -1.245 1 97 91 SER A O 1
ATOM 684 N N . LEU A 1 92 ? -18.516 -9.555 -1.387 1 96.94 92 LEU A N 1
ATOM 685 C CA . LEU A 1 92 ? -17.922 -9.633 -2.715 1 96.94 92 LEU A CA 1
ATOM 686 C C . LEU A 1 92 ? -16.75 -10.617 -2.729 1 96.94 92 LEU A C 1
ATOM 688 O O . LEU A 1 92 ? -16.734 -11.555 -3.537 1 96.94 92 LEU A O 1
ATOM 692 N N . THR A 1 93 ? -15.812 -10.484 -1.834 1 96.88 93 THR A N 1
ATOM 693 C CA . THR A 1 93 ? -14.609 -11.305 -1.847 1 96.88 93 THR A CA 1
ATOM 694 C C . THR A 1 93 ? -14.945 -12.773 -1.6 1 96.88 93 THR A C 1
ATOM 696 O O . THR A 1 93 ? -14.508 -13.648 -2.346 1 96.88 93 THR A O 1
ATOM 699 N N . PRO A 1 94 ? -15.789 -13.086 -0.54 1 96.19 94 PRO A N 1
ATOM 700 C CA . PRO A 1 94 ? -16.141 -14.5 -0.347 1 96.19 94 PRO A CA 1
ATOM 701 C C . PRO A 1 94 ? -16.844 -15.102 -1.56 1 96.19 94 PRO A C 1
ATOM 703 O O . PRO A 1 94 ? -16.578 -16.25 -1.925 1 96.19 94 PRO A O 1
ATOM 706 N N . GLN A 1 95 ? -17.703 -14.344 -2.195 1 95.56 95 GLN A N 1
ATOM 707 C CA . GLN A 1 95 ? -18.422 -14.82 -3.377 1 95.56 95 GLN A CA 1
ATOM 708 C C . GLN A 1 95 ? -17.469 -15.039 -4.547 1 95.56 95 GLN A C 1
ATOM 710 O O . GLN A 1 95 ? -17.531 -16.078 -5.219 1 95.56 95 GLN A O 1
ATOM 715 N N . MET A 1 96 ? -16.609 -14.148 -4.828 1 94.94 96 MET A N 1
ATOM 716 C CA . MET A 1 96 ? -15.648 -14.266 -5.922 1 94.94 96 MET A CA 1
ATOM 717 C C . MET A 1 96 ? -14.68 -15.422 -5.684 1 94.94 96 MET A C 1
ATOM 719 O O . MET A 1 96 ? -14.352 -16.156 -6.613 1 94.94 96 MET A O 1
ATOM 723 N N . THR A 1 97 ? -14.242 -15.547 -4.453 1 93.94 97 THR A N 1
ATOM 724 C CA . THR A 1 97 ? -13.328 -16.625 -4.105 1 93.94 97 THR A CA 1
ATOM 725 C C . THR A 1 97 ? -14.008 -17.984 -4.305 1 93.94 97 THR A C 1
ATOM 727 O O . THR A 1 97 ? -13.422 -18.891 -4.902 1 93.94 97 THR A O 1
ATOM 730 N N . ALA A 1 98 ? -15.203 -18.156 -3.812 1 93.56 98 ALA A N 1
ATOM 731 C CA . ALA A 1 98 ? -15.945 -19.406 -3.949 1 93.56 98 ALA A CA 1
ATOM 732 C C . ALA A 1 98 ? -16.156 -19.766 -5.418 1 93.56 98 ALA A C 1
ATOM 734 O O . ALA A 1 98 ? -15.938 -20.906 -5.824 1 93.56 98 ALA A O 1
ATOM 735 N N . LEU A 1 99 ? -16.531 -18.781 -6.246 1 90.38 99 LEU A N 1
ATOM 736 C CA . LEU A 1 99 ? -16.75 -18.984 -7.672 1 90.38 99 LEU A CA 1
ATOM 737 C C . LEU A 1 99 ? -15.461 -19.422 -8.367 1 90.38 99 LEU A C 1
ATOM 739 O O . LEU A 1 99 ? -15.469 -20.328 -9.195 1 90.38 99 LEU A O 1
ATOM 743 N N . GLY A 1 100 ? -14.391 -18.766 -8.055 1 89.38 100 GLY A N 1
ATOM 744 C CA . GLY A 1 100 ? -13.102 -19.078 -8.656 1 89.38 100 GLY A CA 1
ATOM 745 C C . GLY A 1 100 ? -12.578 -20.453 -8.266 1 89.38 100 GLY A C 1
ATOM 746 O O . GLY A 1 100 ? -12.102 -21.203 -9.125 1 89.38 100 GLY A O 1
ATOM 747 N N . VAL A 1 101 ? -12.641 -20.781 -7.043 1 87.19 101 VAL A N 1
ATOM 748 C CA . VAL A 1 101 ? -12.125 -22.062 -6.543 1 87.19 101 VAL A CA 1
ATOM 749 C C . VAL A 1 101 ? -12.969 -23.203 -7.086 1 87.19 101 VAL A C 1
ATOM 751 O O . VAL A 1 101 ? -12.438 -24.266 -7.449 1 87.19 101 VAL A O 1
ATOM 754 N N . ASN A 1 102 ? -14.25 -23.062 -7.191 1 84.38 102 ASN A N 1
ATOM 755 C CA . ASN A 1 102 ? -15.141 -24.078 -7.707 1 84.38 102 ASN A CA 1
ATOM 756 C C . ASN A 1 102 ? -14.867 -24.375 -9.18 1 84.38 102 ASN A C 1
ATOM 758 O O . ASN A 1 102 ? -14.922 -25.531 -9.609 1 84.38 102 ASN A O 1
ATOM 762 N N . LEU A 1 103 ? -14.602 -23.375 -9.93 1 73.31 103 LEU A N 1
ATOM 763 C CA . LEU A 1 103 ? -14.297 -23.578 -11.344 1 73.31 103 LEU A CA 1
ATOM 764 C C . LEU A 1 103 ? -13.008 -24.359 -11.523 1 73.31 103 LEU A C 1
ATOM 766 O O . LEU A 1 103 ? -12.953 -25.297 -12.328 1 73.31 103 LEU A O 1
ATOM 770 N N . ASN A 1 104 ? -11.969 -23.984 -10.805 1 69.25 104 ASN A N 1
ATOM 771 C CA . ASN A 1 104 ? -10.68 -24.672 -10.891 1 69.25 104 ASN A CA 1
ATOM 772 C C . ASN A 1 104 ? -10.789 -26.141 -10.516 1 69.25 104 ASN A C 1
ATOM 774 O O . ASN A 1 104 ? -10.148 -27 -11.133 1 69.25 104 ASN A O 1
ATOM 778 N N . LEU A 1 105 ? -11.609 -26.438 -9.586 1 68.62 105 LEU A N 1
ATOM 779 C CA . LEU A 1 105 ? -11.766 -27.797 -9.094 1 68.62 105 LEU A CA 1
ATOM 780 C C . LEU A 1 105 ? -12.594 -28.641 -10.062 1 68.62 105 LEU A C 1
ATOM 782 O O . LEU A 1 105 ? -12.266 -29.812 -10.32 1 68.62 105 LEU A O 1
ATOM 786 N N . PHE A 1 106 ? -13.531 -28.031 -10.641 1 68.94 106 PHE A N 1
ATOM 787 C CA . PHE A 1 106 ? -14.5 -28.844 -11.359 1 68.94 106 PHE A CA 1
ATOM 788 C C . PHE A 1 106 ? -14.312 -28.719 -12.867 1 68.94 106 PHE A C 1
ATOM 790 O O . PHE A 1 106 ? -14.602 -29.641 -13.625 1 68.94 106 PHE A O 1
ATOM 797 N N . ASN A 1 107 ? -14.023 -27.484 -13.336 1 66.81 107 ASN A N 1
ATOM 798 C CA . ASN A 1 107 ? -13.812 -27.281 -14.766 1 66.81 107 ASN A CA 1
ATOM 799 C C . ASN A 1 107 ? -12.547 -26.453 -15.031 1 66.81 107 ASN A C 1
ATOM 801 O O . ASN A 1 107 ? -12.633 -25.266 -15.344 1 66.81 107 ASN A O 1
ATOM 805 N N . PRO A 1 108 ? -11.5 -27.125 -15 1 63.59 108 PRO A N 1
ATOM 806 C CA . PRO A 1 108 ? -10.227 -26.422 -15.148 1 63.59 108 PRO A CA 1
ATOM 807 C C . PRO A 1 108 ? -10.016 -25.859 -16.547 1 63.59 108 PRO A C 1
ATOM 809 O O . PRO A 1 108 ? -9.156 -25 -16.766 1 63.59 108 PRO A O 1
ATOM 812 N N . VAL A 1 109 ? -10.914 -26.25 -17.469 1 60.62 109 VAL A N 1
ATOM 813 C CA . VAL A 1 109 ? -10.734 -25.844 -18.859 1 60.62 109 VAL A CA 1
ATOM 814 C C . VAL A 1 109 ? -11.328 -24.453 -19.062 1 60.62 109 VAL A C 1
ATOM 816 O O . VAL A 1 109 ? -10.836 -23.672 -19.875 1 60.62 109 VAL A O 1
ATOM 819 N N . GLU A 1 110 ? -12.383 -23.984 -18.219 1 61.38 110 GLU A N 1
ATOM 820 C CA . GLU A 1 110 ? -13.023 -22.672 -18.406 1 61.38 110 GLU A CA 1
ATOM 821 C C . GLU A 1 110 ? -12.258 -21.578 -17.672 1 61.38 110 GLU A C 1
ATOM 823 O O . GLU A 1 110 ? -11.82 -21.781 -16.531 1 61.38 110 GLU A O 1
ATOM 828 N N . SER A 1 111 ? -12.047 -20.438 -18.438 1 67.38 111 SER A N 1
ATOM 829 C CA . SER A 1 111 ? -11.141 -19.438 -17.906 1 67.38 111 SER A CA 1
ATOM 830 C C . SER A 1 111 ? -11.836 -18.547 -16.875 1 67.38 111 SER A C 1
ATOM 832 O O . SER A 1 111 ? -11.281 -18.266 -15.812 1 67.38 111 SER A O 1
ATOM 834 N N . THR A 1 112 ? -13.078 -18.109 -17.234 1 76.88 112 THR A N 1
ATOM 835 C CA . THR A 1 112 ? -13.742 -17.234 -16.266 1 76.88 112 THR A CA 1
ATOM 836 C C . THR A 1 112 ? -15.125 -17.766 -15.914 1 76.88 112 THR A C 1
ATOM 838 O O . THR A 1 112 ? -15.945 -18.016 -16.797 1 76.88 112 THR A O 1
ATOM 841 N N . PRO A 1 113 ? -15.43 -18.016 -14.641 1 82 113 PRO A N 1
ATOM 842 C CA . PRO A 1 113 ? -16.734 -18.516 -14.188 1 82 113 PRO A CA 1
ATOM 843 C C . PRO A 1 113 ? -17.875 -17.547 -14.516 1 82 113 PRO A C 1
ATOM 845 O O . PRO A 1 113 ? -17.656 -16.328 -14.562 1 82 113 PRO A O 1
ATOM 848 N N . GLU A 1 114 ? -19.094 -18.109 -14.75 1 82.94 114 GLU A N 1
ATOM 849 C CA . GLU A 1 114 ? -20.281 -17.281 -14.961 1 82.94 114 GLU A CA 1
ATOM 850 C C . GLU A 1 114 ? -20.516 -16.344 -13.789 1 82.94 114 GLU A C 1
ATOM 852 O O . GLU A 1 114 ? -20.422 -16.75 -12.625 1 82.94 114 GLU A O 1
ATOM 857 N N . GLY A 1 115 ? -20.703 -15.07 -13.992 1 90.06 115 GLY A N 1
ATOM 858 C CA . GLY A 1 115 ? -21 -14.102 -12.945 1 90.06 115 GLY A CA 1
ATOM 859 C C . GLY A 1 115 ? -19.766 -13.383 -12.438 1 90.06 115 GLY A C 1
ATOM 860 O O . GLY A 1 115 ? -19.875 -12.344 -11.781 1 90.06 115 GLY A O 1
ATOM 861 N N . MET A 1 116 ? -18.641 -13.945 -12.742 1 90.94 116 MET A N 1
ATOM 862 C CA . MET A 1 116 ? -17.406 -13.375 -12.234 1 90.94 116 MET A CA 1
ATOM 863 C C . MET A 1 116 ? -17.188 -11.961 -12.766 1 90.94 116 MET A C 1
ATOM 865 O O . MET A 1 116 ? -16.781 -11.07 -12.016 1 90.94 116 MET A O 1
ATOM 869 N N . ASN A 1 117 ? -17.516 -11.727 -13.945 1 90.44 117 ASN A N 1
ATOM 870 C CA . ASN A 1 117 ? -17.359 -10.414 -14.547 1 90.44 117 ASN A CA 1
ATOM 871 C C . ASN A 1 117 ? -18.25 -9.375 -13.867 1 90.44 117 ASN A C 1
ATOM 873 O O . ASN A 1 117 ? -17.844 -8.227 -13.68 1 90.44 117 ASN A O 1
ATOM 877 N N . GLN A 1 118 ? -19.391 -9.82 -13.539 1 92.56 118 GLN A N 1
ATOM 878 C CA . GLN A 1 118 ? -20.312 -8.922 -12.844 1 92.56 118 GLN A CA 1
ATOM 879 C C . GLN A 1 118 ? -19.766 -8.547 -11.461 1 92.56 118 GLN A C 1
ATOM 881 O O . GLN A 1 118 ? -19.844 -7.387 -11.055 1 92.56 118 GLN A O 1
ATOM 886 N N . LEU A 1 119 ? -19.25 -9.484 -10.82 1 94.06 119 LEU A N 1
ATOM 887 C CA . LEU A 1 119 ? -18.672 -9.234 -9.5 1 94.06 119 LEU A CA 1
ATOM 888 C C . LEU A 1 119 ? -17.469 -8.312 -9.602 1 94.06 119 LEU A C 1
ATOM 890 O O . LEU A 1 119 ? -17.297 -7.406 -8.789 1 94.06 119 LEU A O 1
ATOM 894 N N . HIS A 1 120 ? -16.672 -8.508 -10.602 1 92.5 120 HIS A N 1
ATOM 895 C CA . HIS A 1 120 ? -15.516 -7.645 -10.828 1 92.5 120 HIS A CA 1
ATOM 896 C C . HIS A 1 120 ? -15.945 -6.215 -11.125 1 92.5 120 HIS A C 1
ATOM 898 O O . HIS A 1 120 ? -15.32 -5.262 -10.664 1 92.5 120 HIS A O 1
ATOM 904 N N . PHE A 1 121 ? -16.969 -6.137 -11.914 1 93.38 121 PHE A N 1
ATOM 905 C CA . PHE A 1 121 ? -17.484 -4.809 -12.219 1 93.38 121 PHE A CA 1
ATOM 906 C C . PHE A 1 121 ? -17.984 -4.117 -10.953 1 93.38 121 PHE A C 1
ATOM 908 O O . PHE A 1 121 ? -17.734 -2.93 -10.75 1 93.38 121 PHE A O 1
ATOM 915 N N . GLY A 1 122 ? -18.672 -4.84 -10.188 1 95 122 GLY A N 1
ATOM 916 C CA . GLY A 1 122 ? -19.094 -4.301 -8.906 1 95 122 GLY A CA 1
ATOM 917 C C . GLY A 1 122 ? -17.938 -3.889 -8.016 1 95 122 GLY A C 1
ATOM 918 O O . GLY A 1 122 ? -17.953 -2.805 -7.43 1 95 122 GLY A O 1
ATOM 919 N N . TYR A 1 123 ? -17 -4.684 -7.93 1 95.31 123 TYR A N 1
ATOM 920 C CA . TYR A 1 123 ? -15.828 -4.402 -7.117 1 95.31 123 TYR A CA 1
ATOM 921 C C . TYR A 1 123 ? -15.109 -3.154 -7.609 1 95.31 123 TYR A C 1
ATOM 923 O O . TYR A 1 123 ? -14.758 -2.279 -6.812 1 95.31 123 TYR A O 1
ATOM 931 N N . LEU A 1 124 ? -14.906 -3.014 -8.938 1 93.94 124 LEU A N 1
ATOM 932 C CA . LEU A 1 124 ? -14.219 -1.875 -9.539 1 93.94 124 LEU A CA 1
ATOM 933 C C . LEU A 1 124 ? -14.984 -0.583 -9.289 1 93.94 124 LEU A C 1
ATOM 935 O O . LEU A 1 124 ? -14.391 0.462 -9.023 1 93.94 124 LEU A O 1
ATOM 939 N N . SER A 1 125 ? -16.297 -0.716 -9.383 1 96.5 125 SER A N 1
ATOM 940 C CA . SER A 1 125 ? -17.141 0.448 -9.133 1 96.5 125 SER A CA 1
ATOM 941 C C . SER A 1 125 ? -17 0.926 -7.691 1 96.5 125 SER A C 1
ATOM 943 O O . SER A 1 125 ? -16.812 2.121 -7.441 1 96.5 125 SER A O 1
ATOM 945 N N . LEU A 1 126 ? -17.078 0.038 -6.793 1 97.81 126 LEU A N 1
ATOM 946 C CA . LEU A 1 126 ? -16.938 0.385 -5.383 1 97.81 126 LEU A CA 1
ATOM 947 C C . LEU A 1 126 ? -15.539 0.891 -5.082 1 97.81 126 LEU A C 1
ATOM 949 O O . LEU A 1 126 ? -15.359 1.815 -4.285 1 97.81 126 LEU A O 1
ATOM 953 N N . GLU A 1 127 ? -14.562 0.283 -5.727 1 97.88 127 GLU A N 1
ATOM 954 C CA . GLU A 1 127 ? -13.18 0.724 -5.551 1 97.88 127 GLU A CA 1
ATOM 955 C C . GLU A 1 127 ? -13 2.162 -6.027 1 97.88 127 GLU A C 1
ATOM 957 O O . GLU A 1 127 ? -12.312 2.955 -5.375 1 97.88 127 GLU A O 1
ATOM 962 N N . SER A 1 128 ? -13.555 2.508 -7.133 1 96.88 128 SER A N 1
ATOM 963 C CA . SER A 1 128 ? -13.484 3.871 -7.648 1 96.88 128 SER A CA 1
ATOM 964 C C . SER A 1 128 ? -14.141 4.855 -6.684 1 96.88 128 SER A C 1
ATOM 966 O O . SER A 1 128 ? -13.586 5.926 -6.414 1 96.88 128 SER A O 1
ATOM 968 N N . LEU A 1 129 ? -15.266 4.461 -6.184 1 97.62 129 LEU A N 1
ATOM 969 C CA . LEU A 1 129 ? -15.961 5.285 -5.207 1 97.62 129 LEU A CA 1
ATOM 970 C C . LEU A 1 129 ? -15.133 5.449 -3.938 1 97.62 129 LEU A C 1
ATOM 972 O O . LEU A 1 129 ? -15.039 6.547 -3.387 1 97.62 129 LEU A O 1
ATOM 976 N N . LYS A 1 130 ? -14.555 4.402 -3.51 1 98.31 130 LYS A N 1
ATOM 977 C CA . LYS A 1 130 ? -13.711 4.406 -2.318 1 98.31 130 LYS A CA 1
ATOM 978 C C . LYS A 1 130 ? -12.516 5.344 -2.494 1 98.31 130 LYS A C 1
ATOM 980 O O . LYS A 1 130 ? -12.227 6.16 -1.618 1 98.31 130 LYS A O 1
ATOM 985 N N . LEU A 1 131 ? -11.859 5.293 -3.623 1 97.19 131 LEU A N 1
ATOM 986 C CA . LEU A 1 131 ? -10.688 6.133 -3.881 1 97.19 131 LEU A CA 1
ATOM 987 C C . LEU A 1 131 ? -11.086 7.602 -3.975 1 97.19 131 LEU A C 1
ATOM 989 O O . LEU A 1 131 ? -10.367 8.477 -3.496 1 97.19 131 LEU A O 1
ATOM 993 N N . PHE A 1 132 ? -12.219 7.848 -4.551 1 96.69 132 PHE A N 1
ATOM 994 C CA . PHE A 1 132 ? -12.727 9.211 -4.648 1 96.69 132 PHE A CA 1
ATOM 995 C C . PHE A 1 132 ? -13.023 9.773 -3.264 1 96.69 132 PHE A C 1
ATOM 997 O O . PHE A 1 132 ? -12.609 10.891 -2.941 1 96.69 132 PHE A O 1
ATOM 1004 N N . ALA A 1 133 ? -13.719 9.008 -2.469 1 97.25 133 ALA A N 1
ATOM 1005 C CA . ALA A 1 133 ? -14.07 9.438 -1.117 1 97.25 133 ALA A CA 1
ATOM 1006 C C . ALA A 1 133 ? -12.82 9.656 -0.27 1 97.25 133 ALA A C 1
ATOM 1008 O O . ALA A 1 133 ? -12.688 10.688 0.395 1 97.25 133 ALA A O 1
ATOM 1009 N N . ALA A 1 134 ? -11.914 8.695 -0.296 1 96.81 134 ALA A N 1
ATOM 1010 C CA . ALA A 1 134 ? -10.672 8.805 0.464 1 96.81 134 ALA A CA 1
ATOM 1011 C C . ALA A 1 134 ? -9.844 10 -0.002 1 96.81 134 ALA A C 1
ATOM 1013 O O . ALA A 1 134 ? -9.266 10.711 0.816 1 96.81 134 ALA A O 1
ATOM 1014 N N . GLY A 1 135 ? -9.812 10.164 -1.332 1 94.69 135 GLY A N 1
ATOM 1015 C CA . GLY A 1 135 ? -9.117 11.312 -1.884 1 94.69 135 GLY A CA 1
ATOM 1016 C C . GLY A 1 135 ? -9.695 12.641 -1.42 1 94.69 135 GLY A C 1
ATOM 1017 O O . GLY A 1 135 ? -8.945 13.578 -1.125 1 94.69 135 GLY A O 1
ATOM 1018 N N . THR A 1 136 ? -10.977 12.758 -1.384 1 94.81 136 THR A N 1
ATOM 1019 C CA . THR A 1 136 ? -11.656 13.961 -0.93 1 94.81 136 THR A CA 1
ATOM 1020 C C . THR A 1 136 ? -11.32 14.258 0.529 1 94.81 136 THR A C 1
ATOM 1022 O O . THR A 1 136 ? -11.031 15.398 0.887 1 94.81 136 THR A O 1
ATOM 1025 N N . ILE A 1 137 ? -11.344 13.242 1.349 1 95.12 137 ILE A N 1
ATOM 1026 C CA . ILE A 1 137 ? -11.023 13.398 2.762 1 95.12 137 ILE A CA 1
ATOM 1027 C C . ILE A 1 137 ? -9.586 13.883 2.916 1 95.12 137 ILE A C 1
ATOM 1029 O O . ILE A 1 137 ? -9.312 14.828 3.66 1 95.12 137 ILE A O 1
ATOM 1033 N N . LEU A 1 138 ? -8.695 13.32 2.184 1 92.94 138 LEU A N 1
ATOM 1034 C CA . LEU A 1 138 ? -7.281 13.688 2.246 1 92.94 138 LEU A CA 1
ATOM 1035 C C . LEU A 1 138 ? -7.07 15.117 1.773 1 92.94 138 LEU A C 1
ATOM 1037 O O . LEU A 1 138 ? -6.301 15.867 2.381 1 92.94 138 LEU A O 1
ATOM 1041 N N . ALA A 1 139 ? -7.746 15.477 0.765 1 92.12 139 ALA A N 1
ATOM 1042 C CA . ALA A 1 139 ? -7.637 16.828 0.225 1 92.12 139 ALA A CA 1
ATOM 1043 C C . ALA A 1 139 ? -8.133 17.859 1.231 1 92.12 139 ALA A C 1
ATOM 1045 O O . ALA A 1 139 ? -7.52 18.922 1.397 1 92.12 139 ALA A O 1
ATOM 1046 N N . TRP A 1 140 ? -9.164 17.578 1.844 1 89.12 140 TRP A N 1
ATOM 1047 C CA . TRP A 1 140 ? -9.695 18.469 2.863 1 89.12 140 TRP A CA 1
ATOM 1048 C C . TRP A 1 140 ? -8.719 18.625 4.023 1 89.12 140 TRP A C 1
ATOM 1050 O O . TRP A 1 140 ? -8.492 19.734 4.508 1 89.12 140 TRP A O 1
ATOM 1060 N N . CYS A 1 141 ? -8.211 17.562 4.5 1 83.75 141 CYS A N 1
ATOM 1061 C CA . CYS A 1 141 ? -7.258 17.594 5.609 1 83.75 141 CYS A CA 1
ATOM 1062 C C . CYS A 1 141 ? -6.02 18.406 5.238 1 83.75 141 CYS A C 1
ATOM 1064 O O . CYS A 1 141 ? -5.504 19.172 6.055 1 83.75 141 CYS A O 1
ATOM 1066 N N . TYR A 1 142 ? -5.609 18.266 4.02 1 82.5 142 TYR A N 1
ATOM 1067 C CA . TYR A 1 142 ? -4.43 18.984 3.551 1 82.5 142 TYR A CA 1
ATOM 1068 C C . TYR A 1 142 ? -4.699 20.484 3.449 1 82.5 1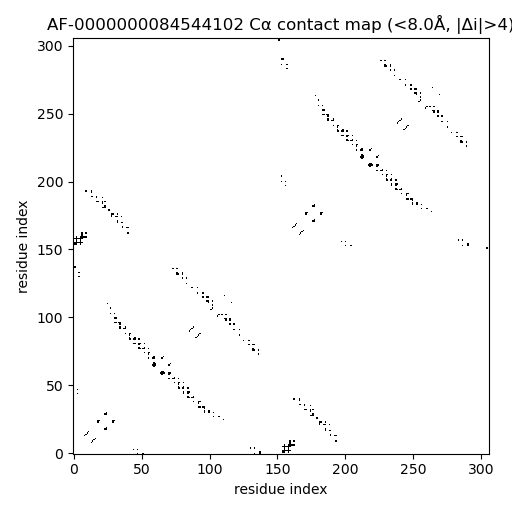42 TYR A C 1
ATOM 1070 O O . TYR A 1 142 ? -3.883 21.297 3.887 1 82.5 142 TYR A O 1
ATOM 1078 N N . HIS A 1 143 ? -5.832 20.891 2.973 1 84.88 143 HIS A N 1
ATOM 1079 C CA . HIS A 1 143 ? -6.188 22.281 2.766 1 84.88 143 HIS A CA 1
ATOM 1080 C C . HIS A 1 143 ? -6.445 22.984 4.094 1 84.88 143 HIS A C 1
ATOM 1082 O O . HIS A 1 143 ? -6.074 24.156 4.27 1 84.88 143 HIS A O 1
ATOM 1088 N N . ASN A 1 144 ? -7.043 22.453 4.988 1 76.81 144 ASN A N 1
ATOM 1089 C CA . ASN A 1 144 ? -7.344 23.062 6.277 1 76.81 144 ASN A CA 1
ATOM 1090 C C . ASN A 1 144 ? -6.102 23.141 7.156 1 76.81 144 ASN A C 1
ATOM 1092 O O . ASN A 1 144 ? -6.004 24.031 8.016 1 76.81 144 ASN A O 1
ATOM 1096 N N . HIS A 1 145 ? -5.238 22.297 6.926 1 66.56 145 HIS A N 1
ATOM 1097 C CA . HIS A 1 145 ? -3.961 22.422 7.617 1 66.56 145 HIS A CA 1
ATOM 1098 C C . HIS A 1 145 ? -3.162 23.609 7.098 1 66.56 145 HIS A C 1
ATOM 1100 O O . HIS A 1 145 ? -2.555 24.344 7.883 1 66.56 145 HIS A O 1
ATOM 1106 N N . ASN A 1 146 ? -3.193 23.797 5.914 1 61.03 146 ASN A N 1
ATOM 1107 C CA . ASN A 1 146 ? -2.482 24.922 5.316 1 61.03 146 ASN A CA 1
ATOM 1108 C C . ASN A 1 146 ? -3.15 26.25 5.656 1 61.03 146 ASN A C 1
ATOM 1110 O O . ASN A 1 146 ? -2.471 27.25 5.887 1 61.03 146 ASN A O 1
ATOM 1114 N N . PHE A 1 147 ? -4.438 26.281 5.664 1 49.16 147 PHE A N 1
ATOM 1115 C CA . PHE A 1 147 ? -5.164 27.5 5.988 1 49.16 147 PHE A CA 1
ATOM 1116 C C . PHE A 1 147 ? -4.922 27.906 7.438 1 49.16 147 PHE A C 1
ATOM 1118 O O . PHE A 1 147 ? -4.727 29.094 7.734 1 49.16 147 PHE A O 1
ATOM 1125 N N . ALA A 1 148 ? -4.871 27.094 8.352 1 56 148 ALA A N 1
ATOM 1126 C CA . ALA A 1 148 ? -4.602 27.375 9.758 1 56 148 ALA A CA 1
ATOM 1127 C C . ALA A 1 148 ? -3.201 27.953 9.945 1 56 148 ALA A C 1
ATOM 1129 O O . ALA A 1 148 ? -3.002 28.875 10.734 1 56 148 ALA A O 1
ATOM 1130 N N . GLU A 1 149 ? -2.412 27.562 9.125 1 55.38 149 GLU A N 1
ATOM 1131 C CA . GLU A 1 149 ? -1.04 28.047 9.172 1 55.38 149 GLU A CA 1
ATOM 1132 C C . GLU A 1 149 ? -0.946 29.469 8.617 1 55.38 149 GLU A C 1
ATOM 1134 O O . GLU A 1 149 ? -0.201 30.297 9.141 1 55.38 149 GLU A O 1
ATOM 1139 N N . THR A 1 150 ? -1.758 29.703 7.562 1 51.66 150 THR A N 1
ATOM 1140 C CA . THR A 1 150 ? -1.731 31.016 6.914 1 51.66 150 THR A CA 1
ATOM 1141 C C . THR A 1 150 ? -2.344 32.062 7.82 1 51.66 150 THR A C 1
ATOM 1143 O O . THR A 1 150 ? -1.874 33.219 7.855 1 51.66 150 THR A O 1
ATOM 1146 N N . ILE A 1 151 ? -3.309 31.812 8.602 1 51.25 151 ILE A N 1
ATOM 1147 C CA . ILE A 1 151 ? -3.957 32.75 9.492 1 51.25 151 ILE A CA 1
ATOM 1148 C C . ILE A 1 151 ? -3.061 33.031 10.695 1 51.25 151 ILE A C 1
ATOM 1150 O O . ILE A 1 151 ? -3.104 34.125 11.281 1 51.25 151 ILE A O 1
ATOM 1154 N N . GLU A 1 152 ? -2.367 32.156 11.078 1 47.66 152 GLU A N 1
ATOM 1155 C CA . GLU A 1 152 ? -1.515 32.312 12.25 1 47.66 152 GLU A CA 1
ATOM 1156 C C . GLU A 1 152 ? -0.25 33.094 11.906 1 47.66 152 GLU A C 1
ATOM 1158 O O . GLU A 1 152 ? 0.455 33.562 12.797 1 47.66 152 GLU A O 1
ATOM 1163 N N . GLN A 1 153 ? 0.025 33.281 10.68 1 46.38 153 GLN A N 1
ATOM 1164 C CA . GLN A 1 153 ? 1.093 34.188 10.266 1 46.38 153 GLN A CA 1
ATOM 1165 C C . GLN A 1 153 ? 0.559 35.594 10.023 1 46.38 153 GLN A C 1
ATOM 1167 O O . GLN A 1 153 ? 1.233 36.562 10.336 1 46.38 153 GLN A O 1
ATOM 1172 N N . MET B 1 1 ? 5.102 9.844 1.935 1 93.56 1 MET B N 1
ATOM 1173 C CA . MET B 1 1 ? 5.801 8.859 2.758 1 93.56 1 MET B CA 1
ATOM 1174 C C . MET B 1 1 ? 4.828 7.82 3.301 1 93.56 1 MET B C 1
ATOM 1176 O O . MET B 1 1 ? 5.086 6.621 3.213 1 93.56 1 MET B O 1
ATOM 1180 N N . ALA B 1 2 ? 3.736 8.227 3.801 1 92.5 2 ALA B N 1
ATOM 1181 C CA . ALA B 1 2 ? 2.752 7.285 4.332 1 92.5 2 ALA B CA 1
ATOM 1182 C C . ALA B 1 2 ? 2.215 6.375 3.23 1 92.5 2 ALA B C 1
ATOM 1184 O O . ALA B 1 2 ? 2.016 5.176 3.449 1 92.5 2 ALA B O 1
ATOM 1185 N N . PHE B 1 3 ? 2.008 6.98 2.076 1 94 3 PHE B N 1
ATOM 1186 C CA . PHE B 1 3 ? 1.575 6.223 0.909 1 94 3 PHE B CA 1
ATOM 1187 C C . PHE B 1 3 ? 2.574 5.121 0.576 1 94 3 PHE B C 1
ATOM 1189 O O . PHE B 1 3 ? 2.191 3.967 0.385 1 94 3 PHE B O 1
ATOM 1196 N N . TRP B 1 4 ? 3.791 5.426 0.526 1 96.31 4 TRP B N 1
ATOM 1197 C CA . TRP B 1 4 ? 4.883 4.508 0.223 1 96.31 4 TRP B CA 1
ATOM 1198 C C . TRP B 1 4 ? 4.965 3.396 1.262 1 96.31 4 TRP B C 1
ATOM 1200 O O . TRP B 1 4 ? 5.047 2.217 0.911 1 96.31 4 TRP B O 1
ATOM 1210 N N . VAL B 1 5 ? 4.902 3.695 2.535 1 95.81 5 VAL B N 1
ATOM 1211 C CA . VAL B 1 5 ? 4.996 2.734 3.629 1 95.81 5 VAL B CA 1
ATOM 1212 C C . VAL B 1 5 ? 3.801 1.783 3.584 1 95.81 5 VAL B C 1
ATOM 1214 O O . VAL B 1 5 ? 3.951 0.577 3.795 1 95.81 5 VAL B O 1
ATOM 1217 N N . GLY B 1 6 ? 2.668 2.287 3.281 1 95.62 6 GLY B N 1
ATOM 1218 C CA . GLY B 1 6 ? 1.49 1.444 3.137 1 95.62 6 GLY B CA 1
ATOM 1219 C C . GLY B 1 6 ? 1.641 0.391 2.057 1 95.62 6 GLY B C 1
ATOM 1220 O O . GLY B 1 6 ? 1.365 -0.788 2.289 1 95.62 6 GLY B O 1
ATOM 1221 N N . GLY B 1 7 ? 2.01 0.856 0.912 1 96.25 7 GLY B N 1
ATOM 1222 C CA . GLY B 1 7 ? 2.26 -0.083 -0.17 1 96.25 7 GLY B CA 1
ATOM 1223 C C . GLY B 1 7 ? 3.297 -1.133 0.178 1 96.25 7 GLY B C 1
ATOM 1224 O O . GLY B 1 7 ? 3.133 -2.309 -0.152 1 96.25 7 GLY B O 1
ATOM 1225 N N . SER B 1 8 ? 4.355 -0.694 0.856 1 96.88 8 SER B N 1
ATOM 1226 C CA . SER B 1 8 ? 5.422 -1.604 1.262 1 96.88 8 SER B CA 1
ATOM 1227 C C . SER B 1 8 ? 4.91 -2.656 2.24 1 96.88 8 SER B C 1
ATOM 1229 O O . SER B 1 8 ? 5.227 -3.84 2.113 1 96.88 8 SER B O 1
ATOM 1231 N N . LEU B 1 9 ? 4.137 -2.275 3.137 1 95 9 LEU B N 1
ATOM 1232 C CA . LEU B 1 9 ? 3.625 -3.186 4.156 1 95 9 LEU B CA 1
ATOM 1233 C C . LEU B 1 9 ? 2.645 -4.184 3.553 1 95 9 LEU B C 1
ATOM 1235 O O . LEU B 1 9 ? 2.658 -5.367 3.906 1 95 9 LEU B O 1
ATOM 1239 N N . ILE B 1 10 ? 1.852 -3.705 2.637 1 95.88 10 ILE B N 1
ATOM 1240 C CA . ILE B 1 10 ? 0.912 -4.609 1.983 1 95.88 10 ILE B CA 1
ATOM 1241 C C . ILE B 1 10 ? 1.679 -5.688 1.218 1 95.88 10 ILE B C 1
ATOM 1243 O O . ILE B 1 10 ? 1.32 -6.863 1.266 1 95.88 10 ILE B O 1
ATOM 1247 N N . LEU B 1 11 ? 2.707 -5.328 0.538 1 95.44 11 LEU B N 1
ATOM 1248 C CA . LEU B 1 11 ? 3.514 -6.285 -0.216 1 95.44 11 LEU B CA 1
ATOM 1249 C C . LEU B 1 11 ? 4.184 -7.289 0.716 1 95.44 11 LEU B C 1
ATOM 1251 O O . LEU B 1 11 ? 4.145 -8.492 0.467 1 95.44 11 LEU B O 1
ATOM 1255 N N . ASP B 1 12 ? 4.691 -6.781 1.821 1 94.5 12 ASP B N 1
ATOM 1256 C CA . ASP B 1 12 ? 5.527 -7.605 2.689 1 94.5 12 ASP B CA 1
ATOM 1257 C C . ASP B 1 12 ? 4.672 -8.445 3.639 1 94.5 12 ASP B C 1
ATOM 1259 O O . ASP B 1 12 ? 5.043 -9.562 3.99 1 94.5 12 ASP B O 1
ATOM 1263 N N . VAL B 1 13 ? 3.535 -7.938 4.051 1 94.5 13 VAL B N 1
ATOM 1264 C CA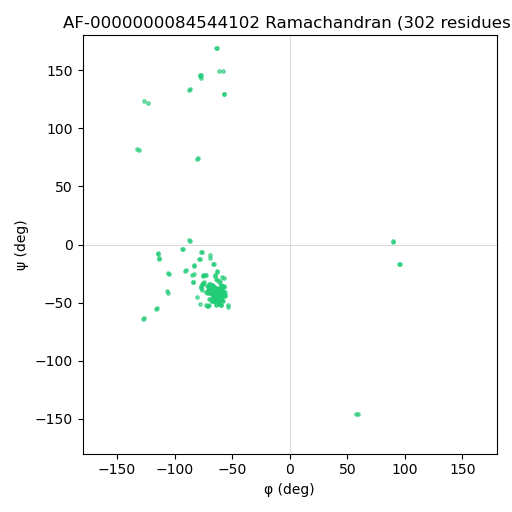 . VAL B 1 13 ? 2.842 -8.602 5.152 1 94.5 13 VAL B CA 1
ATOM 1265 C C . VAL B 1 13 ? 1.533 -9.203 4.648 1 94.5 13 VAL B C 1
ATOM 1267 O O . VAL B 1 13 ? 0.908 -10.008 5.344 1 94.5 13 VAL B O 1
ATOM 1270 N N . VAL B 1 14 ? 1.112 -8.883 3.477 1 94.69 14 VAL B N 1
ATOM 1271 C CA . VAL B 1 14 ? -0.128 -9.445 2.955 1 94.69 14 VAL B CA 1
ATOM 1272 C C . VAL B 1 14 ? 0.17 -10.305 1.728 1 94.69 14 VAL B C 1
ATOM 1274 O O . VAL B 1 14 ? -0.086 -11.516 1.729 1 94.69 14 VAL B O 1
ATOM 1277 N N . ILE B 1 15 ? 0.815 -9.742 0.754 1 95.56 15 ILE B N 1
ATOM 1278 C CA . ILE B 1 15 ? 0.985 -10.414 -0.532 1 95.56 15 ILE B CA 1
ATOM 1279 C C . ILE B 1 15 ? 1.945 -11.586 -0.379 1 95.56 15 ILE B C 1
ATOM 1281 O O . ILE B 1 15 ? 1.616 -12.719 -0.747 1 95.56 15 ILE B O 1
ATOM 1285 N N . MET B 1 16 ? 3.115 -11.367 0.175 1 93.62 16 MET B N 1
ATOM 1286 C CA . MET B 1 16 ? 4.148 -12.398 0.227 1 93.62 16 MET B CA 1
ATOM 1287 C C . MET B 1 16 ? 3.697 -13.578 1.079 1 93.62 16 MET B C 1
ATOM 1289 O O . MET B 1 16 ? 3.777 -14.727 0.646 1 93.62 16 MET B O 1
ATOM 1293 N N . PRO B 1 17 ? 3.229 -13.344 2.301 1 93.19 17 PRO B N 1
ATOM 1294 C CA . PRO B 1 17 ? 2.738 -14.492 3.072 1 93.19 17 PRO B CA 1
ATOM 1295 C C . PRO B 1 17 ? 1.59 -15.219 2.379 1 93.19 17 PRO B C 1
ATOM 1297 O O . PRO B 1 17 ? 1.501 -16.453 2.451 1 93.19 17 PRO B O 1
ATOM 1300 N N . ALA B 1 18 ? 0.709 -14.562 1.683 1 93.81 18 ALA B N 1
ATOM 1301 C CA . ALA B 1 18 ? -0.395 -15.195 0.964 1 93.81 18 ALA B CA 1
ATOM 1302 C C . ALA B 1 18 ? 0.123 -16.109 -0.135 1 93.81 18 ALA B C 1
ATOM 1304 O O . ALA B 1 18 ? -0.395 -17.219 -0.322 1 93.81 18 ALA B O 1
ATOM 1305 N N . MET B 1 19 ? 1.095 -15.641 -0.872 1 92 19 MET B N 1
ATOM 1306 C CA . MET B 1 19 ? 1.683 -16.469 -1.917 1 92 19 MET B CA 1
ATOM 1307 C C . MET B 1 19 ? 2.312 -17.734 -1.322 1 92 19 MET B C 1
ATOM 1309 O O . MET B 1 19 ? 2.252 -18.812 -1.922 1 92 19 MET B O 1
ATOM 1313 N N . TYR B 1 20 ? 2.92 -17.516 -0.156 1 89.81 20 TYR B N 1
ATOM 1314 C CA . TYR B 1 20 ? 3.555 -18.641 0.524 1 89.81 20 TYR B CA 1
ATOM 1315 C C . TYR B 1 20 ? 2.516 -19.641 1.006 1 89.81 20 TYR B C 1
ATOM 1317 O O . TYR B 1 20 ? 2.613 -20.844 0.709 1 89.81 20 TYR B O 1
ATOM 1325 N N . VAL B 1 21 ? 1.444 -19.297 1.676 1 91.69 21 VAL B N 1
ATOM 1326 C CA . VAL B 1 21 ? 0.482 -20.172 2.324 1 91.69 21 VAL B CA 1
ATOM 1327 C C . VAL B 1 21 ? -0.415 -20.828 1.273 1 91.69 21 VAL B C 1
ATOM 1329 O O . VAL B 1 21 ? -0.912 -21.938 1.474 1 91.69 21 VAL B O 1
ATOM 1332 N N . SER B 1 22 ? -0.627 -20.234 0.164 1 89.75 22 SER B N 1
ATOM 1333 C CA . SER B 1 22 ? -1.499 -20.766 -0.876 1 89.75 22 SER B CA 1
ATOM 1334 C C . SER B 1 22 ? -0.761 -21.781 -1.746 1 89.75 22 SER B C 1
ATOM 1336 O O . SER B 1 22 ? -1.385 -22.516 -2.51 1 89.75 22 SER B O 1
ATOM 1338 N N . GLY B 1 23 ? 0.659 -21.75 -1.69 1 86.5 23 GLY B N 1
ATOM 1339 C CA . GLY B 1 23 ? 1.46 -22.641 -2.523 1 86.5 23 GLY B CA 1
ATOM 1340 C C . GLY B 1 23 ? 1.791 -22.031 -3.879 1 86.5 23 GLY B C 1
ATOM 1341 O O . GLY B 1 23 ? 2.441 -22.688 -4.703 1 86.5 23 GLY B O 1
ATOM 1342 N N . MET B 1 24 ? 1.362 -20.859 -4.027 1 85.44 24 MET B N 1
ATOM 1343 C CA . MET B 1 24 ? 1.587 -20.219 -5.312 1 85.44 24 MET B CA 1
ATOM 1344 C C . MET B 1 24 ? 3.078 -20.047 -5.586 1 85.44 24 MET B C 1
ATOM 1346 O O . MET B 1 24 ? 3.494 -19.953 -6.742 1 85.44 24 MET B O 1
ATOM 1350 N N . MET B 1 25 ? 3.898 -20.031 -4.594 1 85.25 25 MET B N 1
ATOM 1351 C CA . MET B 1 25 ? 5.34 -19.891 -4.754 1 85.25 25 MET B CA 1
ATOM 1352 C C . MET B 1 25 ? 5.941 -21.094 -5.461 1 85.25 25 MET B C 1
ATOM 1354 O O . MET B 1 25 ? 7.07 -21.031 -5.949 1 85.25 25 MET B O 1
ATOM 1358 N N . GLN B 1 26 ? 5.184 -22.109 -5.48 1 84.5 26 GLN B N 1
ATOM 1359 C CA . GLN B 1 26 ? 5.672 -23.344 -6.09 1 84.5 26 GLN B CA 1
ATOM 1360 C C . GLN B 1 26 ? 5.266 -23.422 -7.559 1 84.5 26 GLN B C 1
ATOM 1362 O O . GLN B 1 26 ? 5.672 -24.344 -8.273 1 84.5 26 GLN B O 1
ATOM 1367 N N . GLU B 1 27 ? 4.484 -22.406 -7.949 1 83.06 27 GLU B N 1
ATOM 1368 C CA . GLU B 1 27 ? 4.039 -22.391 -9.344 1 83.06 27 GLU B CA 1
ATOM 1369 C C . GLU B 1 27 ? 5.152 -21.906 -10.273 1 83.06 27 GLU B C 1
ATOM 1371 O O . GLU B 1 27 ? 5.965 -21.062 -9.891 1 83.06 27 GLU B O 1
ATOM 1376 N N . PRO B 1 28 ? 5.246 -22.453 -11.508 1 83.12 28 PRO B N 1
ATOM 1377 C CA . PRO B 1 28 ? 6.324 -22.125 -12.438 1 83.12 28 PRO B CA 1
ATOM 1378 C C . PRO B 1 28 ? 6.383 -20.641 -12.766 1 83.12 28 PRO B C 1
ATOM 1380 O O . PRO B 1 28 ? 7.453 -20.109 -13.07 1 83.12 28 PRO B O 1
ATOM 1383 N N . SER B 1 29 ? 5.273 -19.891 -12.719 1 85.94 29 SER B N 1
ATOM 1384 C CA . SER B 1 29 ? 5.238 -18.484 -13.094 1 85.94 29 SER B CA 1
ATOM 1385 C C . SER B 1 29 ? 5.578 -17.594 -11.906 1 85.94 29 SER B C 1
ATOM 1387 O O . SER B 1 29 ? 5.59 -16.359 -12.031 1 85.94 29 SER B O 1
ATOM 1389 N N . PHE B 1 30 ? 5.918 -18.156 -10.789 1 88.25 30 PHE B N 1
ATOM 1390 C CA . PHE B 1 30 ? 6.098 -17.391 -9.562 1 88.25 30 PHE B CA 1
ATOM 1391 C C . PHE B 1 30 ? 7.258 -16.422 -9.703 1 88.25 30 PHE B C 1
ATOM 1393 O O . PHE B 1 30 ? 7.125 -15.234 -9.383 1 88.25 30 PHE B O 1
ATOM 1400 N N . ALA B 1 31 ? 8.383 -16.938 -10.18 1 88.62 31 ALA B N 1
ATOM 1401 C CA . ALA B 1 31 ? 9.594 -16.109 -10.25 1 88.62 31 ALA B CA 1
ATOM 1402 C C . ALA B 1 31 ? 9.391 -14.93 -11.195 1 88.62 31 ALA B C 1
ATOM 1404 O O . ALA B 1 31 ? 9.789 -13.805 -10.883 1 88.62 31 ALA B O 1
ATOM 1405 N N . SER B 1 32 ? 8.805 -15.156 -12.305 1 90.44 32 SER B N 1
ATOM 1406 C CA . SER B 1 32 ? 8.547 -14.086 -13.266 1 90.44 32 SER B CA 1
ATOM 1407 C C . SER B 1 32 ? 7.531 -13.086 -12.719 1 90.44 32 SER B C 1
ATOM 1409 O O . SER B 1 32 ? 7.707 -11.875 -12.859 1 90.44 32 SER B O 1
ATOM 1411 N N . THR B 1 33 ? 6.457 -13.57 -12.07 1 91.88 33 THR B N 1
ATOM 1412 C CA . THR B 1 33 ? 5.461 -12.703 -11.461 1 91.88 33 THR B CA 1
ATOM 1413 C C . THR B 1 33 ? 6.098 -11.812 -10.398 1 91.88 33 THR B C 1
ATOM 1415 O O . THR B 1 33 ? 5.875 -10.602 -10.375 1 91.88 33 THR B O 1
ATOM 1418 N N . GLY B 1 34 ? 6.875 -12.461 -9.539 1 94 34 GLY B N 1
ATOM 1419 C CA . GLY B 1 34 ? 7.586 -11.688 -8.531 1 94 34 GLY B CA 1
ATOM 1420 C C . GLY B 1 34 ? 8.484 -10.617 -9.125 1 94 34 GLY B C 1
ATOM 1421 O O . GLY B 1 34 ? 8.523 -9.492 -8.633 1 94 34 GLY B O 1
ATOM 1422 N N . GLY B 1 35 ? 9.188 -11.016 -10.156 1 95.12 35 GLY B N 1
ATOM 1423 C CA . GLY B 1 35 ? 10.031 -10.055 -10.852 1 95.12 35 GLY B CA 1
ATOM 1424 C C . GLY B 1 35 ? 9.273 -8.836 -11.344 1 95.12 35 GLY B C 1
ATOM 1425 O O . GLY B 1 35 ? 9.727 -7.707 -11.18 1 95.12 35 GLY B O 1
ATOM 1426 N N . ILE B 1 36 ? 8.148 -9.023 -11.906 1 95.69 36 ILE B N 1
ATOM 1427 C CA . ILE B 1 36 ? 7.328 -7.945 -12.445 1 95.69 36 ILE B CA 1
ATOM 1428 C C . ILE B 1 36 ? 6.824 -7.059 -11.312 1 95.69 36 ILE B C 1
ATOM 1430 O O . ILE B 1 36 ? 6.914 -5.832 -11.383 1 95.69 36 ILE B O 1
ATOM 1434 N N . VAL B 1 37 ? 6.293 -7.691 -10.258 1 96.12 37 VAL B N 1
ATOM 1435 C CA . VAL B 1 37 ? 5.719 -6.98 -9.125 1 96.12 37 VAL B CA 1
ATOM 1436 C C . VAL B 1 37 ? 6.789 -6.121 -8.453 1 96.12 37 VAL B C 1
ATOM 1438 O O . VAL B 1 37 ? 6.605 -4.914 -8.281 1 96.12 37 VAL B O 1
ATOM 1441 N N . PHE B 1 38 ? 7.941 -6.723 -8.125 1 97.06 38 PHE B N 1
ATOM 1442 C CA . PHE B 1 38 ? 8.953 -6.023 -7.348 1 97.06 38 PHE B CA 1
ATOM 1443 C C . PHE B 1 38 ? 9.703 -5.016 -8.211 1 97.06 38 PHE B C 1
ATOM 1445 O O . PHE B 1 38 ? 10.117 -3.961 -7.727 1 97.06 38 PHE B O 1
ATOM 1452 N N . SER B 1 39 ? 9.883 -5.332 -9.453 1 97.25 39 SER B N 1
ATOM 1453 C CA . SER B 1 39 ? 10.477 -4.336 -10.344 1 97.25 39 SER B CA 1
ATOM 1454 C C . SER B 1 39 ? 9.602 -3.09 -10.43 1 97.25 39 SER B C 1
ATOM 1456 O O . SER B 1 39 ? 10.102 -1.968 -10.305 1 97.25 39 SER B O 1
ATOM 1458 N N . ALA B 1 40 ? 8.328 -3.271 -10.625 1 96.56 40 ALA B N 1
ATOM 1459 C CA . ALA B 1 40 ? 7.402 -2.146 -10.711 1 96.56 40 ALA B CA 1
ATOM 1460 C C . ALA B 1 40 ? 7.383 -1.355 -9.406 1 96.56 40 ALA B C 1
ATOM 1462 O O . ALA B 1 40 ? 7.477 -0.125 -9.414 1 96.56 40 ALA B O 1
ATOM 1463 N N . PHE B 1 41 ? 7.289 -2.025 -8.312 1 97.62 41 PHE B N 1
ATOM 1464 C CA . PHE B 1 41 ? 7.219 -1.373 -7.012 1 97.62 41 PHE B CA 1
ATOM 1465 C C . PHE B 1 41 ? 8.516 -0.634 -6.703 1 97.62 41 PHE B C 1
ATOM 1467 O O . PHE B 1 41 ? 8.492 0.49 -6.195 1 97.62 41 PHE B O 1
ATOM 1474 N N . ASN B 1 42 ? 9.617 -1.261 -6.996 1 98.06 42 ASN B N 1
ATOM 1475 C CA . ASN B 1 42 ? 10.906 -0.649 -6.715 1 98.06 42 ASN B CA 1
ATOM 1476 C C . ASN B 1 42 ? 11.109 0.635 -7.516 1 98.06 42 ASN B C 1
ATOM 1478 O O . ASN B 1 42 ? 11.68 1.605 -7.012 1 98.06 42 ASN B O 1
ATOM 1482 N N . HIS B 1 43 ? 10.68 0.672 -8.742 1 98.19 43 HIS B N 1
ATOM 1483 C CA . HIS B 1 43 ? 10.766 1.898 -9.523 1 98.19 43 HIS B CA 1
ATOM 1484 C C . HIS B 1 43 ? 9.906 3.002 -8.914 1 98.19 43 HIS B C 1
ATOM 1486 O O . HIS B 1 43 ? 10.312 4.168 -8.891 1 98.19 43 HIS B O 1
ATOM 1492 N N . MET B 1 44 ? 8.734 2.674 -8.406 1 97.44 44 MET B N 1
ATOM 1493 C CA . MET B 1 44 ? 7.914 3.643 -7.676 1 97.44 44 MET B CA 1
ATOM 1494 C C . MET B 1 44 ? 8.641 4.141 -6.43 1 97.44 44 MET B C 1
ATOM 1496 O O . MET B 1 44 ? 8.562 5.324 -6.094 1 97.44 44 MET B O 1
ATOM 1500 N N . GLU B 1 45 ? 9.281 3.23 -5.785 1 98.19 45 GLU B N 1
ATOM 1501 C CA . GLU B 1 45 ? 10.016 3.604 -4.578 1 98.19 45 GLU B CA 1
ATOM 1502 C C . GLU B 1 45 ? 11.094 4.645 -4.887 1 98.19 45 GLU B C 1
ATOM 1504 O O . GLU B 1 45 ? 11.312 5.562 -4.098 1 98.19 45 GLU B O 1
ATOM 1509 N N . ILE B 1 46 ? 11.773 4.512 -6.023 1 98.38 46 ILE B N 1
ATOM 1510 C CA . ILE B 1 46 ? 12.766 5.504 -6.418 1 98.38 46 ILE B CA 1
ATOM 1511 C C . ILE B 1 46 ? 12.117 6.883 -6.508 1 98.38 46 ILE B C 1
ATOM 1513 O O . ILE B 1 46 ? 12.664 7.871 -6.02 1 98.38 46 ILE B O 1
ATOM 1517 N N . LEU B 1 47 ? 10.945 6.871 -7.098 1 97.69 47 LEU B N 1
ATOM 1518 C CA . LEU B 1 47 ? 10.234 8.133 -7.254 1 97.69 47 LEU B CA 1
ATOM 1519 C C . LEU B 1 47 ? 9.883 8.734 -5.895 1 97.69 47 LEU B C 1
ATOM 1521 O O . LEU B 1 47 ? 10.102 9.922 -5.66 1 97.69 47 LEU B O 1
ATOM 1525 N N . PHE B 1 48 ? 9.312 7.926 -5.016 1 97.19 48 PHE B N 1
ATOM 1526 C CA . PHE B 1 48 ? 8.922 8.398 -3.691 1 97.19 48 PHE B CA 1
ATOM 1527 C C . PHE B 1 48 ? 10.133 8.875 -2.904 1 97.19 48 PHE B C 1
ATOM 1529 O O . PHE B 1 48 ? 10.07 9.898 -2.219 1 97.19 48 PHE B O 1
ATOM 1536 N N . ALA B 1 49 ? 11.219 8.156 -2.996 1 98.19 49 ALA B N 1
ATOM 1537 C CA . ALA B 1 49 ? 12.438 8.523 -2.273 1 98.19 49 ALA B CA 1
ATOM 1538 C C . ALA B 1 49 ? 13.016 9.828 -2.814 1 98.19 49 ALA B C 1
ATOM 1540 O O . ALA B 1 49 ? 13.477 10.68 -2.047 1 98.19 49 ALA B O 1
ATOM 1541 N N . ALA B 1 50 ? 13.023 9.953 -4.105 1 98.12 50 ALA B N 1
ATOM 1542 C CA . ALA B 1 50 ? 13.508 11.188 -4.727 1 98.12 50 ALA B CA 1
ATOM 1543 C C . ALA B 1 50 ? 12.656 12.383 -4.301 1 98.12 50 ALA B C 1
ATOM 1545 O O . ALA B 1 50 ? 13.195 13.461 -4.02 1 98.12 50 ALA B O 1
ATOM 1546 N N . LEU B 1 51 ? 11.406 12.219 -4.266 1 96.94 51 LEU B N 1
ATOM 1547 C CA . LEU B 1 51 ? 10.516 13.281 -3.826 1 96.94 51 LEU B CA 1
ATOM 1548 C C . LEU B 1 51 ? 10.789 13.664 -2.375 1 96.94 51 LEU B C 1
ATOM 1550 O O . LEU B 1 51 ? 10.781 14.844 -2.025 1 96.94 51 LEU B O 1
ATOM 1554 N N . ALA B 1 52 ? 10.953 12.672 -1.548 1 96.44 52 ALA B N 1
ATOM 1555 C CA . ALA B 1 52 ? 11.258 12.922 -0.142 1 96.44 52 ALA B CA 1
ATOM 1556 C C . ALA B 1 52 ? 12.555 13.719 0.004 1 96.44 52 ALA B C 1
ATOM 1558 O O . ALA B 1 52 ? 12.609 14.688 0.761 1 96.44 52 ALA B O 1
ATOM 1559 N N . LEU B 1 53 ? 13.547 13.32 -0.76 1 97.44 53 LEU B N 1
ATOM 1560 C CA . LEU B 1 53 ? 14.836 14 -0.7 1 97.44 53 LEU B CA 1
ATOM 1561 C C . LEU B 1 53 ? 14.727 15.438 -1.192 1 97.44 53 LEU B C 1
ATOM 1563 O O . LEU B 1 53 ? 15.211 16.359 -0.538 1 97.44 53 LEU B O 1
ATOM 1567 N N . THR B 1 54 ? 14.102 15.586 -2.322 1 97.38 54 THR B N 1
ATOM 1568 C CA . THR B 1 54 ? 13.906 16.922 -2.869 1 97.38 54 THR B CA 1
ATOM 1569 C C . THR B 1 54 ? 13.102 17.797 -1.904 1 97.38 54 THR B C 1
ATOM 1571 O O . THR B 1 54 ? 13.422 18.969 -1.697 1 97.38 54 THR B O 1
ATOM 1574 N N . GLY B 1 55 ? 12.062 17.219 -1.275 1 94.38 55 GLY B N 1
ATOM 1575 C CA . GLY B 1 55 ? 11.266 17.953 -0.294 1 94.38 55 GLY B CA 1
ATOM 1576 C C . GLY B 1 55 ? 12.078 18.438 0.886 1 94.38 55 GLY B C 1
ATOM 1577 O O . GLY B 1 55 ? 11.953 19.594 1.296 1 94.38 55 GLY B O 1
ATOM 1578 N N . MET B 1 56 ? 12.898 17.594 1.355 1 94.12 56 MET B N 1
ATOM 1579 C CA . MET B 1 56 ? 13.734 17.984 2.488 1 94.12 56 MET B CA 1
ATOM 1580 C C . MET B 1 56 ? 14.727 19.062 2.086 1 94.12 56 MET B C 1
ATOM 1582 O O . MET B 1 56 ? 15 19.984 2.865 1 94.12 56 MET B O 1
ATOM 1586 N N . MET B 1 57 ? 15.219 18.953 0.883 1 95.25 57 MET B N 1
ATOM 1587 C CA . MET B 1 57 ? 16.172 19.953 0.401 1 95.25 57 MET B CA 1
ATOM 1588 C C . MET B 1 57 ? 15.484 21.312 0.242 1 95.25 57 MET B C 1
ATOM 1590 O O . MET B 1 57 ? 16.047 22.344 0.627 1 95.25 57 MET B O 1
ATOM 1594 N N . VAL B 1 58 ? 14.359 21.328 -0.291 1 94 58 VAL B N 1
ATOM 1595 C CA . VAL B 1 58 ? 13.602 22.562 -0.466 1 94 58 VAL B CA 1
ATOM 1596 C C . VAL B 1 58 ? 13.281 23.172 0.898 1 94 58 VAL B C 1
ATOM 1598 O O . VAL B 1 58 ? 13.406 24.375 1.087 1 94 58 VAL B O 1
ATOM 1601 N N . LEU B 1 59 ? 12.938 22.359 1.869 1 89.38 59 LEU B N 1
ATOM 1602 C CA . LEU B 1 59 ? 12.664 22.828 3.219 1 89.38 59 LEU B CA 1
ATOM 1603 C C . LEU B 1 59 ? 13.906 23.469 3.832 1 89.38 59 LEU B C 1
ATOM 1605 O O . LEU B 1 59 ? 13.828 24.516 4.465 1 89.38 59 LEU B O 1
ATOM 1609 N N . GLY B 1 60 ? 15.023 22.844 3.613 1 90.69 60 GLY B N 1
ATOM 1610 C CA . GLY B 1 60 ? 16.281 23.375 4.121 1 90.69 60 GLY B CA 1
ATOM 1611 C C . GLY B 1 60 ? 16.656 24.703 3.506 1 90.69 60 GLY B C 1
ATOM 1612 O O . GLY B 1 60 ? 17.25 25.562 4.172 1 90.69 60 GLY B O 1
ATOM 1613 N N . MET B 1 61 ? 16.188 24.922 2.334 1 92.56 61 MET B N 1
ATOM 1614 C CA . MET B 1 61 ? 16.547 26.141 1.616 1 92.56 61 MET B CA 1
ATOM 1615 C C . MET B 1 61 ? 15.547 27.25 1.904 1 92.56 61 MET B C 1
ATOM 1617 O O . MET B 1 61 ? 15.852 28.438 1.731 1 92.56 61 MET B O 1
ATOM 1621 N N . THR B 1 62 ? 14.336 26.906 2.322 1 89.44 62 THR B N 1
ATOM 1622 C CA . THR B 1 62 ? 13.266 27.891 2.402 1 89.44 62 THR B CA 1
ATOM 1623 C C . THR B 1 62 ? 13 28.281 3.854 1 89.44 62 THR B C 1
ATOM 1625 O O . THR B 1 62 ? 12.555 29.391 4.129 1 89.44 62 THR B O 1
ATOM 1628 N N . LEU B 1 63 ? 13.32 27.406 4.738 1 85.75 63 LEU B N 1
ATOM 1629 C CA . LEU B 1 63 ? 13.062 27.703 6.141 1 85.75 63 LEU B CA 1
ATOM 1630 C C . LEU B 1 63 ? 14.109 28.656 6.699 1 85.75 63 LEU B C 1
ATOM 1632 O O . LEU B 1 63 ? 15.281 28.594 6.316 1 85.75 63 LEU B O 1
ATOM 1636 N N . PRO B 1 64 ? 13.68 29.469 7.57 1 87.12 64 PRO B N 1
ATOM 1637 C CA . PRO B 1 64 ? 14.617 30.438 8.133 1 87.12 64 PRO B CA 1
ATOM 1638 C C . PRO B 1 64 ? 15.789 29.781 8.859 1 87.12 64 PRO B C 1
ATOM 1640 O O . PRO B 1 64 ? 16.906 30.328 8.852 1 87.12 64 PRO B O 1
ATOM 1643 N N . GLU B 1 65 ? 15.586 28.656 9.438 1 85.88 65 GLU B N 1
ATOM 1644 C CA . GLU B 1 65 ? 16.641 27.953 10.172 1 85.88 65 GLU B CA 1
ATOM 1645 C C . GLU B 1 65 ? 17.609 27.266 9.219 1 85.88 65 GLU B C 1
ATOM 1647 O O . GLU B 1 65 ? 18.656 26.781 9.641 1 85.88 65 GLU B O 1
ATOM 1652 N N . GLY B 1 66 ? 17.188 27.359 7.969 1 85.31 66 GLY B N 1
ATOM 1653 C CA . GLY B 1 66 ? 18.031 26.719 6.98 1 85.31 66 GLY B CA 1
ATOM 1654 C C . GLY B 1 66 ? 18.234 25.234 7.242 1 85.31 66 GLY B C 1
ATOM 1655 O O . GLY B 1 66 ? 17.281 24.531 7.582 1 85.31 66 GLY B O 1
ATOM 1656 N N . PHE B 1 67 ? 19.422 24.812 6.898 1 87.44 67 PHE B N 1
ATOM 1657 C CA . PHE B 1 67 ? 19.766 23.406 7.129 1 87.44 67 PHE B CA 1
ATOM 1658 C C . PHE B 1 67 ? 20.156 23.188 8.586 1 87.44 67 PHE B C 1
ATOM 1660 O O . PHE B 1 67 ? 21.328 22.922 8.891 1 87.44 67 PHE B O 1
ATOM 1667 N N . SER B 1 68 ? 19.156 23.219 9.383 1 89.38 68 SER B N 1
ATOM 1668 C CA . SER B 1 68 ? 19.344 22.875 10.789 1 89.38 68 SER B CA 1
ATOM 1669 C C . SER B 1 68 ? 19.797 21.422 10.961 1 89.38 68 SER B C 1
ATOM 1671 O O . SER B 1 68 ? 19.812 20.656 10 1 89.38 68 SER B O 1
ATOM 1673 N N . ASN B 1 69 ? 20.203 21.078 12.148 1 92.62 69 ASN B N 1
ATOM 1674 C CA . ASN B 1 69 ? 20.641 19.719 12.43 1 92.62 69 ASN B CA 1
ATOM 1675 C C . ASN B 1 69 ? 19.547 18.703 12.102 1 92.62 69 ASN B C 1
ATOM 1677 O O . ASN B 1 69 ? 19.828 17.625 11.562 1 92.62 69 ASN B O 1
ATOM 1681 N N . ARG B 1 70 ? 18.359 19.062 12.336 1 90.44 70 ARG B N 1
ATOM 1682 C CA . ARG B 1 70 ? 17.219 18.172 12.094 1 90.44 70 ARG B CA 1
ATOM 1683 C C . ARG B 1 70 ? 17 17.969 10.602 1 90.44 70 ARG B C 1
ATOM 1685 O O . ARG B 1 70 ? 16.875 16.828 10.141 1 90.44 70 ARG B O 1
ATOM 1692 N N . ILE B 1 71 ? 17.016 19.078 9.906 1 92.75 71 ILE B N 1
ATOM 1693 C CA . ILE B 1 71 ? 16.797 19 8.469 1 92.75 71 ILE B CA 1
ATOM 1694 C C . ILE B 1 71 ? 17.938 18.219 7.812 1 92.75 71 ILE B C 1
ATOM 1696 O O . ILE B 1 71 ? 17.719 17.438 6.883 1 92.75 71 ILE B O 1
ATOM 1700 N N . ARG B 1 72 ? 19.094 18.438 8.281 1 95.25 72 ARG B N 1
ATOM 1701 C CA . ARG B 1 72 ? 20.25 17.688 7.781 1 95.25 72 ARG B CA 1
ATOM 1702 C C . ARG B 1 72 ? 20.078 16.188 8 1 95.25 72 ARG B C 1
ATOM 1704 O O . ARG B 1 72 ? 20.328 15.398 7.094 1 95.25 72 ARG B O 1
ATOM 1711 N N . THR B 1 73 ? 19.672 15.797 9.172 1 95.69 73 THR B N 1
ATOM 1712 C CA . THR B 1 73 ? 19.469 14.398 9.5 1 95.69 73 THR B CA 1
ATOM 1713 C C . THR B 1 73 ? 18.406 13.781 8.594 1 95.69 73 THR B C 1
ATOM 1715 O O . THR B 1 73 ? 18.594 12.695 8.055 1 95.69 73 THR B O 1
ATOM 1718 N N . LEU B 1 74 ? 17.344 14.531 8.422 1 96.12 74 LEU B N 1
ATOM 1719 C CA . LEU B 1 74 ? 16.234 14.039 7.598 1 96.12 74 LEU B CA 1
ATOM 1720 C C . LEU B 1 74 ? 16.656 13.938 6.133 1 96.12 74 LEU B C 1
ATOM 1722 O O . LEU B 1 74 ? 16.234 13.023 5.422 1 96.12 74 LEU B O 1
ATOM 1726 N N . THR B 1 75 ? 17.484 14.859 5.73 1 96.81 75 THR B N 1
ATOM 1727 C CA . THR B 1 75 ? 18.016 14.812 4.375 1 96.81 75 THR B CA 1
ATOM 1728 C C . THR B 1 75 ? 18.906 13.594 4.184 1 96.81 75 THR B C 1
ATOM 1730 O O . THR B 1 75 ? 18.844 12.914 3.154 1 96.81 75 THR B O 1
ATOM 1733 N N . VAL B 1 76 ? 19.703 13.312 5.148 1 97.75 76 VAL B N 1
ATOM 1734 C CA . VAL B 1 76 ? 20.562 12.141 5.09 1 97.75 76 VAL B CA 1
ATOM 1735 C C . VAL B 1 76 ? 19.703 10.875 5.059 1 97.75 76 VAL B C 1
ATOM 1737 O O . VAL B 1 76 ? 19.969 9.961 4.266 1 97.75 76 VAL B O 1
ATOM 1740 N N . LEU B 1 77 ? 18.719 10.805 5.887 1 98.19 77 LEU B N 1
ATOM 1741 C CA . LEU B 1 77 ? 17.828 9.656 5.906 1 98.19 77 LEU B CA 1
ATOM 1742 C C . LEU B 1 77 ? 17.141 9.477 4.555 1 98.19 77 LEU B C 1
ATOM 1744 O O . LEU B 1 77 ? 17.016 8.352 4.07 1 98.19 77 LEU B O 1
ATOM 1748 N N . SER B 1 78 ? 16.75 10.547 3.965 1 98.44 78 SER B N 1
ATOM 1749 C CA . SER B 1 78 ? 16.125 10.484 2.652 1 98.44 78 SER B CA 1
ATOM 1750 C C . SER B 1 78 ? 17.109 10.016 1.588 1 98.44 78 SER B C 1
ATOM 1752 O O . SER B 1 78 ? 16.734 9.305 0.652 1 98.44 78 SER B O 1
ATOM 1754 N N . SER B 1 79 ? 18.312 10.422 1.747 1 98.44 79 SER B N 1
ATOM 1755 C CA . SER B 1 79 ? 19.344 9.953 0.829 1 98.44 79 SER B CA 1
ATOM 1756 C C . SER B 1 79 ? 19.562 8.445 0.959 1 98.44 79 SER B C 1
ATOM 1758 O O . SER B 1 79 ? 19.734 7.75 -0.042 1 98.44 79 SER B O 1
ATOM 1760 N N . ILE B 1 80 ? 19.562 7.992 2.164 1 98.62 80 ILE B N 1
ATOM 1761 C CA . ILE B 1 80 ? 19.688 6.562 2.422 1 98.62 80 ILE B CA 1
ATOM 1762 C C . ILE B 1 80 ? 18.516 5.816 1.81 1 98.62 80 ILE B C 1
ATOM 1764 O O . ILE B 1 80 ? 18.688 4.762 1.195 1 98.62 80 ILE B O 1
ATOM 1768 N N . LEU B 1 81 ? 17.312 6.348 1.946 1 98.75 81 LEU B N 1
ATOM 1769 C CA . LEU B 1 81 ? 16.125 5.746 1.351 1 98.75 81 LEU B CA 1
ATOM 1770 C C . LEU B 1 81 ? 16.266 5.641 -0.164 1 98.75 81 LEU B C 1
ATOM 1772 O O . LEU B 1 81 ? 15.891 4.625 -0.757 1 98.75 81 LEU B O 1
ATOM 1776 N N . LEU B 1 82 ? 16.812 6.633 -0.783 1 98.75 82 LEU B N 1
ATOM 1777 C CA . LEU B 1 82 ? 17.031 6.605 -2.225 1 98.75 82 LEU B CA 1
ATOM 1778 C C . LEU B 1 82 ? 18.062 5.543 -2.602 1 98.75 82 LEU B C 1
ATOM 1780 O O . LEU B 1 82 ? 17.859 4.801 -3.568 1 98.75 82 LEU B O 1
ATOM 1784 N N . ALA B 1 83 ? 19.094 5.457 -1.854 1 98.62 83 ALA B N 1
ATOM 1785 C CA . ALA B 1 83 ? 20.125 4.449 -2.109 1 98.62 83 ALA B CA 1
ATOM 1786 C C . ALA B 1 83 ? 19.547 3.041 -2.006 1 98.62 83 ALA B C 1
ATOM 1788 O O . ALA B 1 83 ? 19.844 2.176 -2.83 1 98.62 83 ALA B O 1
ATOM 1789 N N . ILE B 1 84 ? 18.734 2.846 -1.035 1 98.69 84 ILE B N 1
ATOM 1790 C CA . ILE B 1 84 ? 18.094 1.544 -0.841 1 98.69 84 ILE B CA 1
ATOM 1791 C C . ILE B 1 84 ? 17.219 1.217 -2.039 1 98.69 84 ILE B C 1
ATOM 1793 O O . ILE B 1 84 ? 17.266 0.108 -2.576 1 98.69 84 ILE B O 1
ATOM 1797 N N . ALA B 1 85 ? 16.422 2.16 -2.461 1 98.5 85 ALA B N 1
ATOM 1798 C CA . ALA B 1 85 ? 15.531 1.95 -3.602 1 98.5 85 ALA B CA 1
ATOM 1799 C C . ALA B 1 85 ? 16.328 1.627 -4.863 1 98.5 85 ALA B C 1
ATOM 1801 O O . ALA B 1 85 ? 15.93 0.772 -5.656 1 98.5 85 ALA B O 1
ATOM 1802 N N . LEU B 1 86 ? 17.422 2.271 -5.035 1 98.62 86 LEU B N 1
ATOM 1803 C CA . LEU B 1 86 ? 18.266 2.01 -6.188 1 98.62 86 LEU B CA 1
ATOM 1804 C C . LEU B 1 86 ? 18.875 0.614 -6.105 1 98.62 86 LEU B C 1
ATOM 1806 O O . LEU B 1 86 ? 18.969 -0.09 -7.117 1 98.62 86 LEU B O 1
ATOM 1810 N N . LEU B 1 87 ? 19.297 0.227 -4.957 1 98.31 87 LEU B N 1
ATOM 1811 C CA . LEU B 1 87 ? 19.875 -1.103 -4.758 1 98.31 87 LEU B CA 1
ATOM 1812 C C . LEU B 1 87 ? 18.844 -2.184 -5.062 1 98.31 87 LEU B C 1
ATOM 1814 O O . LEU B 1 87 ? 19.156 -3.184 -5.711 1 98.31 87 LEU B O 1
ATOM 1818 N N . TYR B 1 88 ? 17.641 -1.995 -4.555 1 98.25 88 TYR B N 1
ATOM 1819 C CA . TYR B 1 88 ? 16.562 -2.916 -4.902 1 98.25 88 TYR B CA 1
ATOM 1820 C C . TYR B 1 88 ? 16.422 -3.031 -6.414 1 98.25 88 TYR B C 1
ATOM 1822 O O . TYR B 1 88 ? 16.375 -4.137 -6.957 1 98.25 88 TYR B O 1
ATOM 1830 N N . THR B 1 89 ? 16.281 -1.911 -7.121 1 98.06 89 THR B N 1
ATOM 1831 C CA . THR B 1 89 ? 15.844 -1.807 -8.508 1 98.06 89 THR B CA 1
ATOM 1832 C C . THR B 1 89 ? 16.922 -2.33 -9.461 1 98.06 89 THR B C 1
ATOM 1834 O O . THR B 1 89 ? 16.609 -3.01 -10.438 1 98.06 89 THR B O 1
ATOM 1837 N N . TYR B 1 90 ? 18.125 -2.1 -9.133 1 97.94 90 TYR B N 1
ATOM 1838 C CA . TYR B 1 90 ? 19.141 -2.361 -10.141 1 97.94 90 TYR B CA 1
ATOM 1839 C C . TYR B 1 90 ? 20.047 -3.51 -9.711 1 97.94 90 TYR B C 1
ATOM 1841 O O . TYR B 1 90 ? 20.875 -3.99 -10.5 1 97.94 90 TYR B O 1
ATOM 1849 N N . SER B 1 91 ? 19.953 -3.98 -8.555 1 97.06 91 SER B N 1
ATOM 1850 C CA . SER B 1 91 ? 20.828 -5.055 -8.109 1 97.06 91 SER B CA 1
ATOM 1851 C C . SER B 1 91 ? 20.031 -6.23 -7.551 1 97.06 91 SER B C 1
ATOM 1853 O O . SER B 1 91 ? 19.922 -7.27 -8.203 1 97.06 91 SER B O 1
ATOM 1855 N N . LEU B 1 92 ? 19.266 -6.145 -6.484 1 97.06 92 LEU B N 1
ATOM 1856 C CA . LEU B 1 92 ? 18.688 -7.262 -5.754 1 97.06 92 LEU B CA 1
ATOM 1857 C C . LEU B 1 92 ? 17.578 -7.914 -6.551 1 97.06 92 LEU B C 1
ATOM 1859 O O . LEU B 1 92 ? 17.594 -9.125 -6.801 1 97.06 92 LEU B O 1
ATOM 1863 N N . THR B 1 93 ? 16.609 -7.156 -7.012 1 96.88 93 THR B N 1
ATOM 1864 C CA . THR B 1 93 ? 15.438 -7.703 -7.68 1 96.88 93 THR B CA 1
ATOM 1865 C C . THR B 1 93 ? 15.836 -8.391 -8.984 1 96.88 93 THR B C 1
ATOM 1867 O O . THR B 1 93 ? 15.445 -9.531 -9.234 1 96.88 93 THR B O 1
ATOM 1870 N N . PRO B 1 94 ? 16.672 -7.719 -9.875 1 96.12 94 PRO B N 1
ATOM 1871 C CA . PRO B 1 94 ? 17.078 -8.414 -11.102 1 96.12 94 PRO B CA 1
ATOM 1872 C C . PRO B 1 94 ? 17.828 -9.711 -10.82 1 96.12 94 PRO B C 1
ATOM 1874 O O . PRO B 1 94 ? 17.609 -10.711 -11.508 1 96.12 94 PRO B O 1
ATOM 1877 N N . GLN B 1 95 ? 18.672 -9.727 -9.812 1 95.56 95 GLN B N 1
ATOM 1878 C CA . GLN B 1 95 ? 19.422 -10.93 -9.453 1 95.56 95 GLN B CA 1
ATOM 1879 C C . GLN B 1 95 ? 18.484 -12.023 -8.938 1 95.56 95 GLN B C 1
ATOM 1881 O O . GLN B 1 95 ? 18.594 -13.18 -9.344 1 95.56 95 GLN B O 1
ATOM 1886 N N . MET B 1 96 ? 17.594 -11.727 -8.078 1 95 96 MET B N 1
ATOM 1887 C CA . MET B 1 96 ? 16.656 -12.695 -7.523 1 95 96 MET B CA 1
ATOM 1888 C C . MET B 1 96 ? 15.734 -13.25 -8.609 1 95 96 MET B C 1
ATOM 1890 O O . MET B 1 96 ? 15.453 -14.445 -8.633 1 95 96 MET B O 1
ATOM 1894 N N . THR B 1 97 ? 15.281 -12.359 -9.469 1 93.88 97 THR B N 1
ATOM 1895 C CA . THR B 1 97 ? 14.414 -12.781 -10.562 1 93.88 97 THR B CA 1
ATOM 1896 C C . THR B 1 97 ? 15.148 -13.742 -11.492 1 93.88 97 THR B C 1
ATOM 1898 O O . THR B 1 97 ? 14.609 -14.789 -11.867 1 93.88 97 THR B O 1
ATOM 1901 N N . ALA B 1 98 ? 16.344 -13.406 -11.906 1 93.5 98 ALA B N 1
ATOM 1902 C CA . ALA B 1 98 ? 17.125 -14.258 -12.797 1 93.5 98 ALA B CA 1
ATOM 1903 C C . ALA B 1 98 ? 17.375 -15.625 -12.172 1 93.5 98 ALA B C 1
ATOM 1905 O O . ALA B 1 98 ? 17.219 -16.656 -12.844 1 93.5 98 ALA B O 1
ATOM 1906 N N . LEU B 1 99 ? 17.719 -15.672 -10.875 1 90.31 99 LEU B N 1
ATOM 1907 C CA . LEU B 1 99 ? 17.969 -16.922 -10.172 1 90.31 99 LEU B CA 1
ATOM 1908 C C . LEU B 1 99 ? 16.703 -17.781 -10.117 1 90.31 99 LEU B C 1
ATOM 1910 O O . LEU B 1 99 ? 16.766 -18.984 -10.32 1 90.31 99 LEU B O 1
ATOM 1914 N N . GLY B 1 100 ? 15.602 -17.188 -9.82 1 89.19 100 GLY B N 1
ATOM 1915 C CA . GLY B 1 100 ? 14.344 -17.891 -9.727 1 89.19 100 GLY B CA 1
ATOM 1916 C C . GLY B 1 100 ? 13.859 -18.438 -11.055 1 89.19 100 GLY B C 1
ATOM 1917 O O . GLY B 1 100 ? 13.422 -19.578 -11.148 1 89.19 100 GLY B O 1
ATOM 1918 N N . VAL B 1 101 ? 13.906 -17.672 -12.062 1 86.81 101 VAL B N 1
ATOM 1919 C CA . VAL B 1 101 ? 13.43 -18.062 -13.391 1 86.81 101 VAL B CA 1
ATOM 1920 C C . VAL B 1 101 ? 14.328 -19.156 -13.953 1 86.81 101 VAL B C 1
ATOM 1922 O O . VAL B 1 101 ? 13.844 -20.109 -14.578 1 86.81 101 VAL B O 1
ATOM 1925 N N . ASN B 1 102 ? 15.609 -19.109 -13.742 1 83.56 102 ASN B N 1
ATOM 1926 C CA . ASN B 1 102 ? 16.547 -20.109 -14.227 1 83.56 102 ASN B CA 1
ATOM 1927 C C . ASN B 1 102 ? 16.297 -21.469 -13.57 1 83.56 102 ASN B C 1
ATOM 1929 O O . ASN B 1 102 ? 16.406 -22.516 -14.227 1 83.56 102 ASN B O 1
ATOM 1933 N N . LEU B 1 103 ? 15.992 -21.469 -12.344 1 72.81 103 LEU B N 1
ATOM 1934 C CA . LEU B 1 103 ? 15.719 -22.719 -11.648 1 72.81 103 LEU B CA 1
ATOM 1935 C C . LEU B 1 103 ? 14.453 -23.391 -12.195 1 72.81 103 LEU B C 1
ATOM 1937 O O . LEU B 1 103 ? 14.438 -24.594 -12.438 1 72.81 103 LEU B O 1
ATOM 1941 N N . ASN B 1 104 ? 13.406 -22.625 -12.344 1 67.69 104 ASN B N 1
ATOM 1942 C CA . ASN B 1 104 ? 12.141 -23.141 -12.859 1 67.69 104 ASN B CA 1
ATOM 1943 C C . ASN B 1 104 ? 12.305 -23.75 -14.25 1 67.69 104 ASN B C 1
ATOM 1945 O O . ASN B 1 104 ? 11.711 -24.781 -14.555 1 67.69 104 ASN B O 1
ATOM 1949 N N . LEU B 1 105 ? 13.133 -23.172 -15.023 1 67.75 105 LEU B N 1
ATOM 1950 C CA . LEU B 1 105 ? 13.328 -23.609 -16.406 1 67.75 105 LEU B CA 1
ATOM 1951 C C . LEU B 1 105 ? 14.188 -24.875 -16.453 1 67.75 105 LEU B C 1
ATOM 1953 O O . LEU B 1 105 ? 13.906 -25.797 -17.219 1 67.75 105 LEU B O 1
ATOM 1957 N N . PHE B 1 106 ? 15.117 -24.938 -15.602 1 68.56 106 PHE B N 1
ATOM 1958 C CA . PHE B 1 106 ? 16.125 -25.969 -15.773 1 68.56 106 PHE B CA 1
ATOM 1959 C C . PHE B 1 106 ? 15.93 -27.094 -14.75 1 68.56 106 PHE B C 1
ATOM 1961 O O . PHE B 1 106 ? 16.25 -28.25 -15.023 1 68.56 106 PHE B O 1
ATOM 1968 N N . ASN B 1 107 ? 15.617 -26.734 -13.5 1 65.94 107 ASN B N 1
ATOM 1969 C CA . ASN B 1 107 ? 15.4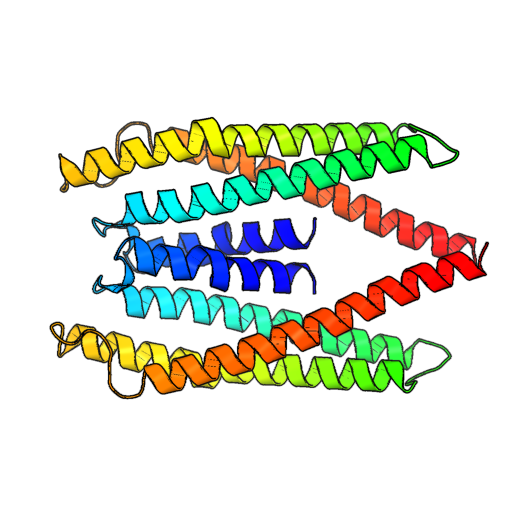06 -27.734 -12.461 1 65.94 107 ASN B CA 1
ATOM 1970 C C . ASN B 1 107 ? 14.117 -27.484 -11.688 1 65.94 107 ASN B C 1
ATOM 1972 O O . ASN B 1 107 ? 14.156 -26.984 -10.555 1 65.94 107 ASN B O 1
ATOM 1976 N N . PRO B 1 108 ? 13.07 -27.906 -12.258 1 62.59 108 PRO B N 1
ATOM 1977 C CA . PRO B 1 108 ? 11.773 -27.609 -11.641 1 62.59 108 PRO B CA 1
ATOM 1978 C C . PRO B 1 108 ? 11.562 -28.359 -10.328 1 62.59 108 PRO B C 1
ATOM 1980 O O . PRO B 1 108 ? 10.664 -28.031 -9.555 1 62.59 108 PRO B O 1
ATOM 1983 N N . VAL B 1 109 ? 12.445 -29.328 -10.055 1 59.5 109 VAL B N 1
ATOM 1984 C CA . VAL B 1 109 ? 12.25 -30.172 -8.883 1 59.5 109 VAL B CA 1
ATOM 1985 C C . VAL B 1 109 ? 12.812 -29.469 -7.645 1 59.5 109 VAL B C 1
ATOM 1987 O O . VAL B 1 109 ? 12.312 -29.656 -6.535 1 59.5 109 VAL B O 1
ATOM 1990 N N . GLU B 1 110 ? 13.875 -28.484 -7.781 1 60.66 110 GLU B N 1
ATOM 1991 C CA . GLU B 1 110 ? 14.5 -27.859 -6.621 1 60.66 110 GLU B CA 1
ATOM 1992 C C . GLU B 1 110 ? 13.727 -26.625 -6.18 1 60.66 110 GLU B C 1
ATOM 1994 O O . GLU B 1 110 ? 13.297 -25.828 -7.016 1 60.66 110 GLU B O 1
ATOM 1999 N N . SER B 1 111 ? 13.492 -26.562 -4.793 1 68.12 111 SER B N 1
ATOM 2000 C CA . SER B 1 111 ? 12.547 -25.547 -4.312 1 68.12 111 SER B CA 1
ATOM 2001 C C . SER B 1 111 ? 13.18 -24.172 -4.277 1 68.12 111 SER B C 1
ATOM 2003 O O . SER B 1 111 ? 12.586 -23.203 -4.754 1 68.12 111 SER B O 1
ATOM 2005 N N . THR B 1 112 ? 14.383 -24.094 -3.619 1 76.38 112 THR B N 1
ATOM 2006 C CA . THR B 1 112 ? 14.977 -22.766 -3.545 1 76.38 112 THR B CA 1
ATOM 2007 C C . THR B 1 112 ? 16.375 -22.75 -4.152 1 76.38 112 THR B C 1
ATOM 2009 O O . THR B 1 112 ? 17.234 -23.547 -3.762 1 76.38 112 THR B O 1
ATOM 2012 N N . PRO B 1 113 ? 16.688 -21.938 -5.172 1 82.12 113 PRO B N 1
ATOM 2013 C CA . PRO B 1 113 ? 18 -21.828 -5.812 1 82.12 113 PRO B CA 1
ATOM 2014 C C . PRO B 1 113 ? 19.109 -21.453 -4.828 1 82.12 113 PRO B C 1
ATOM 2016 O O . PRO B 1 113 ? 18.844 -20.75 -3.848 1 82.12 113 PRO B O 1
ATOM 2019 N N . GLU B 1 114 ? 20.344 -21.938 -5.109 1 83 114 GLU B N 1
ATOM 2020 C CA . GLU B 1 114 ? 21.5 -21.562 -4.305 1 83 114 GLU B CA 1
ATOM 2021 C C . GLU B 1 114 ? 21.688 -20.047 -4.277 1 83 114 GLU B C 1
ATOM 2023 O O . GLU B 1 114 ? 21.594 -19.391 -5.316 1 83 114 GLU B O 1
ATOM 2028 N N . GLY B 1 115 ? 21.844 -19.406 -3.133 1 90.12 115 GLY B N 1
ATOM 2029 C CA . GLY B 1 115 ? 22.078 -17.984 -3.008 1 90.12 115 GLY B CA 1
ATOM 2030 C C . GLY B 1 115 ? 20.812 -17.188 -2.773 1 90.12 115 GLY B C 1
ATOM 2031 O O . GLY B 1 115 ? 20.875 -16.016 -2.355 1 90.12 115 GLY B O 1
ATOM 2032 N N . MET B 1 116 ? 19.703 -17.812 -3.059 1 91.06 116 MET B N 1
ATOM 2033 C CA . MET B 1 116 ? 18.438 -17.094 -2.949 1 91.06 116 MET B CA 1
ATOM 2034 C C . MET B 1 116 ? 18.188 -16.672 -1.511 1 91.06 116 MET B C 1
ATOM 2036 O O . MET B 1 116 ? 17.719 -15.547 -1.268 1 91.06 116 MET B O 1
ATOM 2040 N N . ASN B 1 117 ? 18.516 -17.438 -0.599 1 90.38 117 ASN B N 1
ATOM 2041 C CA . ASN B 1 117 ? 18.312 -17.125 0.812 1 90.38 117 ASN B CA 1
ATOM 2042 C C . ASN B 1 117 ? 19.156 -15.922 1.239 1 90.38 117 ASN B C 1
ATOM 2044 O O . ASN B 1 117 ? 18.703 -15.094 2.029 1 90.38 117 ASN B O 1
ATOM 2048 N N . GLN B 1 118 ? 20.312 -15.898 0.719 1 92.62 118 GLN B N 1
ATOM 2049 C CA . GLN B 1 118 ? 21.188 -14.766 1.026 1 92.62 118 GLN B CA 1
ATOM 2050 C C . GLN B 1 118 ? 20.625 -13.469 0.471 1 92.62 118 GLN B C 1
ATOM 2052 O O . GLN B 1 118 ? 20.641 -12.438 1.145 1 92.62 118 GLN B O 1
ATOM 2057 N N . LEU B 1 119 ? 20.109 -13.562 -0.687 1 94.25 119 LEU B N 1
ATOM 2058 C CA . LEU B 1 119 ? 19.516 -12.383 -1.305 1 94.25 119 LEU B CA 1
ATOM 2059 C C . LEU B 1 119 ? 18.266 -11.938 -0.544 1 94.25 119 LEU B C 1
ATOM 2061 O O . LEU B 1 119 ? 18.062 -10.742 -0.323 1 94.25 119 LEU B O 1
ATOM 2065 N N . HIS B 1 120 ? 17.516 -12.875 -0.109 1 92.62 120 HIS B N 1
ATOM 2066 C CA . HIS B 1 120 ? 16.328 -12.57 0.685 1 92.62 120 HIS B CA 1
ATOM 2067 C C . HIS B 1 120 ? 16.703 -11.922 2.012 1 92.62 120 HIS B C 1
ATOM 2069 O O . HIS B 1 120 ? 16.031 -10.992 2.467 1 92.62 120 HIS B O 1
ATOM 2075 N N . PHE B 1 121 ? 17.719 -12.453 2.574 1 93.5 121 PHE B N 1
ATOM 2076 C CA . PHE B 1 121 ? 18.172 -11.875 3.826 1 93.5 121 PHE B CA 1
ATOM 2077 C C . PHE B 1 121 ? 18.641 -10.438 3.619 1 93.5 121 PHE B C 1
ATOM 2079 O O . PHE B 1 121 ? 18.328 -9.562 4.434 1 93.5 121 PHE B O 1
ATOM 2086 N N . GLY B 1 122 ? 19.359 -10.234 2.604 1 95.12 122 GLY B N 1
ATOM 2087 C CA . GLY B 1 122 ? 19.75 -8.883 2.262 1 95.12 122 GLY B CA 1
ATOM 2088 C C . GLY B 1 122 ? 18.562 -7.957 2.016 1 95.12 122 GLY B C 1
ATOM 2089 O O . GLY B 1 122 ? 18.531 -6.832 2.52 1 95.12 122 GLY B O 1
ATOM 2090 N N . TYR B 1 123 ? 17.672 -8.406 1.319 1 95.38 123 TYR B N 1
ATOM 2091 C CA . TYR B 1 123 ? 16.469 -7.633 1.016 1 95.38 123 TYR B CA 1
ATOM 2092 C C . TYR B 1 123 ? 15.703 -7.289 2.287 1 95.38 123 TYR B C 1
ATOM 2094 O O . TYR B 1 123 ? 15.305 -6.137 2.49 1 95.38 123 TYR B O 1
ATOM 2102 N N . LEU B 1 124 ? 15.508 -8.258 3.191 1 94.06 124 LEU B N 1
ATOM 2103 C CA . LEU B 1 124 ? 14.789 -8.062 4.441 1 94.06 124 LEU B CA 1
ATOM 2104 C C . LEU B 1 124 ? 15.5 -7.059 5.336 1 94.06 124 LEU B C 1
ATOM 2106 O O . LEU B 1 124 ? 14.859 -6.238 5.996 1 94.06 124 LEU B O 1
ATOM 2110 N N . SER B 1 125 ? 16.797 -7.176 5.324 1 96.5 125 SER B N 1
ATOM 2111 C CA . SER B 1 125 ? 17.594 -6.246 6.113 1 96.5 125 SER B CA 1
ATOM 2112 C C . SER B 1 125 ? 17.422 -4.812 5.613 1 96.5 125 SER B C 1
ATOM 2114 O O . SER B 1 125 ? 17.203 -3.896 6.402 1 96.5 125 SER B O 1
ATOM 2116 N N . LEU B 1 126 ? 17.531 -4.637 4.371 1 97.88 126 LEU B N 1
ATOM 2117 C CA . LEU B 1 126 ? 17.359 -3.311 3.787 1 97.88 126 LEU B CA 1
ATOM 2118 C C . LEU B 1 126 ? 15.93 -2.811 3.975 1 97.88 126 LEU B C 1
ATOM 2120 O O . LEU B 1 126 ? 15.711 -1.623 4.223 1 97.88 126 LEU B O 1
ATOM 2124 N N . GLU B 1 127 ? 14.992 -3.717 3.869 1 97.88 127 GLU B N 1
ATOM 2125 C CA . GLU B 1 127 ? 13.594 -3.355 4.086 1 97.88 127 GLU B CA 1
ATOM 2126 C C . GLU B 1 127 ? 13.359 -2.865 5.512 1 97.88 127 GLU B C 1
ATOM 2128 O O . GLU B 1 127 ? 12.641 -1.888 5.73 1 97.88 127 GLU B O 1
ATOM 2133 N N . SER B 1 128 ? 13.914 -3.525 6.457 1 96.88 128 SER B N 1
ATOM 2134 C CA . SER B 1 128 ? 13.805 -3.107 7.852 1 96.88 128 SER B CA 1
ATOM 2135 C C . SER B 1 128 ? 14.406 -1.72 8.062 1 96.88 128 SER B C 1
ATOM 2137 O O . SER B 1 128 ? 13.812 -0.876 8.734 1 96.88 128 SER B O 1
ATOM 2139 N N . LEU B 1 129 ? 15.531 -1.521 7.465 1 97.75 129 LEU B N 1
ATOM 2140 C CA . LEU B 1 129 ? 16.188 -0.219 7.539 1 97.75 129 LEU B CA 1
ATOM 2141 C C . LEU B 1 129 ? 15.328 0.857 6.879 1 97.75 129 LEU B C 1
ATOM 2143 O O . LEU B 1 129 ? 15.188 1.959 7.414 1 97.75 129 LEU B O 1
ATOM 2147 N N . LYS B 1 130 ? 14.789 0.54 5.781 1 98.31 130 LYS B N 1
ATOM 2148 C CA . LYS B 1 130 ? 13.922 1.457 5.047 1 98.31 130 LYS B CA 1
ATOM 2149 C C . LYS B 1 130 ? 12.703 1.846 5.879 1 98.31 130 LYS B C 1
ATOM 2151 O O . LYS B 1 130 ? 12.367 3.027 5.984 1 98.31 130 LYS B O 1
ATOM 2156 N N . LEU B 1 131 ? 12.062 0.901 6.512 1 97.25 131 LEU B N 1
ATOM 2157 C CA . LEU B 1 131 ? 10.867 1.166 7.312 1 97.25 131 LEU B CA 1
ATOM 2158 C C . LEU B 1 131 ? 11.219 2.002 8.539 1 97.25 131 LEU B C 1
ATOM 2160 O O . LEU B 1 131 ? 10.453 2.889 8.93 1 97.25 131 LEU B O 1
ATOM 2164 N N . PHE B 1 132 ? 12.352 1.731 9.102 1 96.81 132 PHE B N 1
ATOM 2165 C CA . PHE B 1 132 ? 12.812 2.504 10.25 1 96.81 132 PHE B CA 1
ATOM 2166 C C . PHE B 1 132 ? 13.062 3.955 9.859 1 96.81 132 PHE B C 1
ATOM 2168 O O . PHE B 1 132 ? 12.609 4.875 10.539 1 96.81 132 PHE B O 1
ATOM 2175 N N . ALA B 1 133 ? 13.766 4.148 8.789 1 97.31 133 ALA B N 1
ATOM 2176 C CA . ALA B 1 133 ? 14.078 5.492 8.312 1 97.31 133 ALA B CA 1
ATOM 2177 C C . ALA B 1 133 ? 12.805 6.25 7.949 1 97.31 133 ALA B C 1
ATOM 2179 O O . ALA B 1 133 ? 12.625 7.398 8.359 1 97.31 133 ALA B O 1
ATOM 2180 N N . ALA B 1 134 ? 11.945 5.613 7.18 1 96.88 134 ALA B N 1
ATOM 2181 C CA . ALA B 1 134 ? 10.68 6.23 6.777 1 96.88 134 ALA B CA 1
ATOM 2182 C C . ALA B 1 134 ? 9.82 6.562 7.996 1 96.88 134 ALA B C 1
ATOM 2184 O O . ALA B 1 134 ? 9.195 7.625 8.055 1 96.88 134 ALA B O 1
ATOM 2185 N N . GLY B 1 135 ? 9.805 5.613 8.93 1 94.75 135 GLY B N 1
ATOM 2186 C CA . GLY B 1 135 ? 9.078 5.852 10.172 1 94.75 135 GLY B CA 1
ATOM 2187 C C . GLY B 1 135 ? 9.602 7.047 10.945 1 94.75 135 GLY B C 1
ATOM 2188 O O . GLY B 1 135 ? 8.82 7.824 11.492 1 94.75 135 GLY B O 1
ATOM 2189 N N . THR B 1 136 ? 10.883 7.184 11.039 1 94.88 136 THR B N 1
ATOM 2190 C CA . THR B 1 136 ? 11.516 8.305 11.734 1 94.88 136 THR B CA 1
ATOM 2191 C C . THR B 1 136 ? 11.141 9.625 11.07 1 94.88 136 THR B C 1
ATOM 2193 O O . THR B 1 136 ? 10.805 10.594 11.75 1 94.88 136 THR B O 1
ATOM 2196 N N . ILE B 1 137 ? 11.172 9.648 9.766 1 95.19 137 ILE B N 1
ATOM 2197 C CA . ILE B 1 137 ? 10.82 10.859 9.023 1 95.19 137 ILE B CA 1
ATOM 2198 C C . ILE B 1 137 ? 9.359 11.227 9.289 1 95.19 137 ILE B C 1
ATOM 2200 O O . ILE B 1 137 ? 9.047 12.383 9.57 1 95.19 137 ILE B O 1
ATOM 2204 N N . LEU B 1 138 ? 8.516 10.273 9.266 1 93 138 LEU B N 1
ATOM 2205 C CA . LEU B 1 138 ? 7.09 10.5 9.492 1 93 138 LEU B CA 1
ATOM 2206 C C . LEU B 1 138 ? 6.84 10.992 10.914 1 93 138 LEU B C 1
ATOM 2208 O O . LEU B 1 138 ? 6.031 11.898 11.125 1 93 138 LEU B O 1
ATOM 2212 N N . ALA B 1 139 ? 7.527 10.422 11.82 1 92.12 139 ALA B N 1
ATOM 2213 C CA . ALA B 1 139 ? 7.383 10.82 13.219 1 92.12 139 ALA B CA 1
ATOM 2214 C C . ALA B 1 139 ? 7.824 12.266 13.43 1 92.12 139 ALA B C 1
ATOM 2216 O O . ALA B 1 139 ? 7.172 13.016 14.156 1 92.12 139 ALA B O 1
ATOM 2217 N N . TRP B 1 140 ? 8.852 12.609 12.852 1 89.12 140 TRP B N 1
ATOM 2218 C CA . TRP B 1 140 ? 9.336 13.984 12.938 1 89.12 140 TRP B CA 1
ATOM 2219 C C . TRP B 1 140 ? 8.328 14.961 12.328 1 89.12 140 TRP B C 1
ATOM 2221 O O . TRP B 1 140 ? 8.055 16.016 12.906 1 89.12 140 TRP B O 1
ATOM 2231 N N . CYS B 1 141 ? 7.836 14.672 11.211 1 83.69 141 CYS B N 1
ATOM 2232 C CA . CYS B 1 141 ? 6.867 15.531 10.547 1 83.69 141 CYS B CA 1
ATOM 2233 C C . CYS B 1 141 ? 5.605 15.688 11.383 1 83.69 141 CYS B C 1
ATOM 2235 O O . CYS B 1 141 ? 5.047 16.781 11.477 1 83.69 141 CYS B O 1
ATOM 2237 N N . TYR B 1 142 ? 5.227 14.625 12.008 1 82.38 142 TYR B N 1
ATOM 2238 C CA . TYR B 1 142 ? 4.027 14.648 12.844 1 82.38 142 TYR B CA 1
ATOM 2239 C C . TYR B 1 142 ? 4.246 15.484 14.094 1 82.38 142 TYR B C 1
ATOM 2241 O O . TYR B 1 142 ? 3.396 16.297 14.461 1 82.38 142 TYR B O 1
ATOM 2249 N N . HIS B 1 143 ? 5.371 15.375 14.719 1 84.62 143 HIS B N 1
ATOM 2250 C CA . HIS B 1 143 ? 5.68 16.078 15.961 1 84.62 143 HIS B CA 1
ATOM 2251 C C . HIS B 1 143 ? 5.891 17.562 15.711 1 84.62 143 HIS B C 1
ATOM 2253 O O . HIS B 1 143 ? 5.477 18.406 16.516 1 84.62 143 HIS B O 1
ATOM 2259 N N . ASN B 1 144 ? 6.512 17.969 14.75 1 76.44 144 ASN B N 1
ATOM 2260 C CA . ASN B 1 144 ? 6.762 19.375 14.453 1 76.44 144 ASN B CA 1
ATOM 2261 C C . ASN B 1 144 ? 5.496 20.078 13.969 1 76.44 144 ASN B C 1
ATOM 2263 O O . ASN B 1 144 ? 5.352 21.297 14.141 1 76.44 144 ASN B O 1
ATOM 2267 N N . HIS B 1 145 ? 4.664 19.359 13.438 1 65.88 145 HIS B N 1
ATOM 2268 C C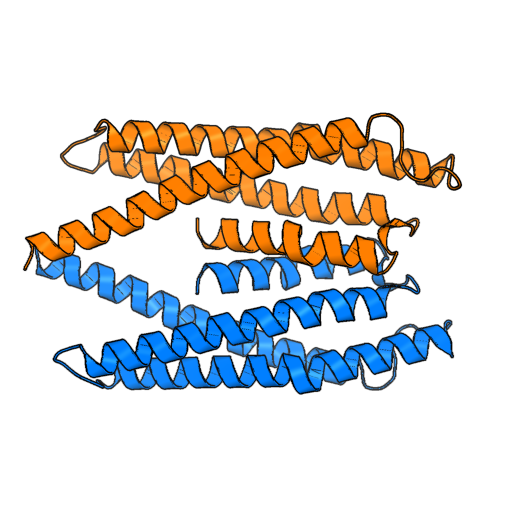A . HIS B 1 145 ? 3.367 19.938 13.086 1 65.88 145 HIS B CA 1
ATOM 2269 C C . HIS B 1 145 ? 2.541 20.219 14.336 1 65.88 145 HIS B C 1
ATOM 2271 O O . HIS B 1 145 ? 1.889 21.266 14.43 1 65.88 145 HIS B O 1
ATOM 2277 N N . ASN B 1 146 ? 2.596 19.391 15.203 1 60.31 146 ASN B N 1
ATOM 2278 C CA . ASN B 1 146 ? 1.866 19.562 16.453 1 60.31 146 ASN B CA 1
ATOM 2279 C C . ASN B 1 146 ? 2.479 20.688 17.297 1 60.31 146 ASN B C 1
ATOM 2281 O O . ASN B 1 146 ? 1.757 21.453 17.938 1 60.31 146 ASN B O 1
ATOM 2285 N N . PHE B 1 147 ? 3.758 20.766 17.312 1 48.69 147 PHE B N 1
ATOM 2286 C CA . PHE B 1 147 ? 4.434 21.797 18.078 1 48.69 147 PHE B CA 1
ATOM 2287 C C . PHE B 1 147 ? 4.133 23.172 17.516 1 48.69 147 PHE B C 1
ATOM 2289 O O . PHE B 1 147 ? 3.887 24.125 18.266 1 48.69 147 PHE B O 1
ATOM 2296 N N . ALA B 1 148 ? 4.074 23.391 16.312 1 55.31 148 ALA B N 1
ATOM 2297 C CA . ALA B 1 148 ? 3.754 24.672 15.68 1 55.31 148 ALA B CA 1
ATOM 2298 C C . ALA B 1 148 ? 2.326 25.109 16 1 55.31 148 ALA B C 1
ATOM 2300 O O . ALA B 1 148 ? 2.07 26.281 16.25 1 55.31 148 ALA B O 1
ATOM 2301 N N . GLU B 1 149 ? 1.575 24.188 16.188 1 54.84 149 GLU B N 1
ATOM 2302 C CA . GLU B 1 149 ? 0.185 24.453 16.547 1 54.84 149 GLU B CA 1
ATOM 2303 C C . GLU B 1 149 ? 0.06 24.875 18 1 54.84 149 GLU B C 1
ATOM 2305 O O . GLU B 1 149 ? -0.73 25.766 18.328 1 54.84 149 GLU B O 1
ATOM 2310 N N . THR B 1 150 ? 0.887 24.188 18.828 1 51.5 150 THR B N 1
ATOM 2311 C CA . THR B 1 150 ? 0.83 24.469 20.266 1 51.5 150 THR B CA 1
ATOM 2312 C C . THR B 1 150 ? 1.381 25.859 20.562 1 51.5 150 THR B C 1
ATOM 2314 O O . THR B 1 150 ? 0.874 26.562 21.438 1 51.5 150 THR B O 1
ATOM 2317 N N . ILE B 1 151 ? 2.338 26.359 19.891 1 50.72 151 ILE B N 1
ATOM 2318 C CA . ILE B 1 151 ? 2.93 27.672 20.109 1 50.72 151 ILE B CA 1
ATOM 2319 C C . ILE B 1 151 ? 1.99 28.75 19.578 1 50.72 151 ILE B C 1
ATOM 2321 O O . ILE B 1 151 ? 1.981 29.875 20.078 1 50.72 151 ILE B O 1
ATOM 2325 N N . GLU B 1 152 ? 1.321 28.516 18.625 1 47.12 152 GLU B N 1
ATOM 2326 C CA . GLU B 1 152 ? 0.43 29.5 18.047 1 47.12 152 GLU B CA 1
ATOM 2327 C C . GLU B 1 152 ? -0.851 29.641 18.859 1 47.12 152 GLU B C 1
ATOM 2329 O O . GLU B 1 152 ? -1.605 30.609 18.688 1 47.12 152 GLU B O 1
ATOM 2334 N N . GLN B 1 153 ? -1.092 28.781 19.734 1 45.81 153 GLN B N 1
ATOM 2335 C CA . GLN B 1 153 ? -2.182 28.969 20.688 1 45.81 153 GLN B CA 1
ATOM 2336 C C . GLN B 1 153 ? -1.69 29.656 21.953 1 45.81 153 GLN B C 1
ATOM 2338 O O . GLN B 1 153 ? -2.408 30.469 22.547 1 45.81 153 GLN B O 1
#

pLDDT: mean 89.44, std 12.03, range [45.81, 98.75]

Sequence (306 aa):
MAFWVGGSLILDVVIMPAMYVSGMMQEPSFASTGGIVFSAFNHMEILFAALALTGMMVLGMTLPEGFSNRIRTLTVLSSILLAIALLYTYSLTPQMTALGVNLNLFNPVESTPEGMNQLHFGYLSLESLKLFAAGTILAWCYHNHNFAETIEQMAFWVGGSLILDVVIMPAMYVSGMMQEPSFASTGGIVFSAFNHMEILFAALALTGMMVLGMTLPEGFSNRIRTLTVLSSILLAIALLYTYSLTPQMTALGVNLNLFNPVESTPEGMNQLHFGYLSLESLKLFAAGTILAWCYHNHNFAETIEQ

Nearest PDB structures (foldseek):
  4m70-assembly3_I  TM=2.876E-01  e=7.623E-01  Solanum tuberosum
  4m70-assembly5_Q  TM=2.988E-01  e=1.841E+00  Solanum tuberosum
  4m70-assembly3_I  TM=2.879E-01  e=7.712E-01  Solanum tuberosum
  4m70-assembly5_Q  TM=2.978E-01  e=1.606E+00  Solanum tuberosum

Foldseek 3Di:
DVVLLVVLCCVVPPVVVVCVVVVVLLPLCNLVVQLVVQLVSLVVQLVVLVVQLVVLQVCLCPDPCRCDPVSVVLNVLSVLSNVLSCCSNPPLSVVLSVQSNVCSVPPSPDNHGPCNVVSVVVNVVSSVSNSVSVVVSVVVVVVVVVVVVVVVD/DVVLLVVLCCVVPPVVVVCVVVVVLLPLCNLVVQLVVQLVSLVVQLVVLVVQLVVLQVCLCPDPCRCDPVSVVLNVLSVLSNVLSCCSNPPLSVVLSVQSNVCSVPPSPDRHGPCNVVSVVVNVVSSVSNSVSVVVSVVVVVVVVVVVVVVVD

Radius of gyration: 22.13 Å; Cα contacts (8 Å, |Δi|>4): 279; chains: 2; bounding box: 43×64×40 Å

Secondary structure (DSSP, 8-state):
-HHHHHHHHIIIIIIHHHHHHHTGGGSTTHHHHHHHHHHHHHHHHHHHHHHHHHHHHHHHHHSTT-S-HHHHHHHHHHHHHHHHHHHIIIIIHHHHHHHHHHHHHH-TT-SS-TTHHHHHHHHHHHHHHHHHHHHHHHHHHHHHHHHHHHHH-/-HHHHHHHHIIIIIIHHHHHHHTGGGSTTHHHHHHHHHHHHHHHHHHHHHHHHHHHHHHHHHSTT-S-HHHHHHHHHHHHHHHHHHHIIIIIHHHHHHHHHHHHHH-TT-SS-TTHHHHHHHHHHHHHHHHHHHHHHHHHHHHHHHHHHHHH-